Protein AF-A0A0N5BYB4-F1 (afdb_monomer_lite)

Organism: Strongyloides papillosus (NCBI:txid174720)

Secondary structure (DSSP, 8-state):
--------SS--HHHHHHHHHHHHHHHHHHHHHHHHHH------EEEEESBS-TT-SSGGG-BBPPHHHHIIIIIHHHHTT-SEEEEE---TTHHHHHHHHHHHIIIIIHHHHHHHHHHHHHHTS---------------------------HHHHHTT--HHHHHHHHTSTTB-TTHHHHHHHHHTPPP-HHHHHHHHHHHHHHTT-----------------------

Structure (mmCIF, N/CA/C/O backbone):
data_AF-A0A0N5BYB4-F1
#
_entry.id   AF-A0A0N5BYB4-F1
#
loop_
_atom_site.group_PDB
_atom_site.id
_atom_site.type_symbol
_atom_site.label_atom_id
_atom_site.label_alt_id
_atom_site.label_comp_id
_atom_site.label_asym_id
_atom_site.label_entity_id
_atom_site.label_seq_id
_atom_site.pdbx_PDB_ins_code
_atom_site.Cartn_x
_atom_site.Cartn_y
_atom_site.Cartn_z
_atom_site.occupancy
_atom_site.B_iso_or_equiv
_atom_site.auth_seq_id
_atom_site.auth_comp_id
_atom_site.auth_asym_id
_atom_site.auth_atom_id
_atom_site.pdbx_PDB_model_num
ATOM 1 N N . MET A 1 1 ? -17.638 4.528 9.664 1.00 94.50 1 MET A N 1
ATOM 2 C CA . MET A 1 1 ? -16.976 5.528 8.808 1.00 94.50 1 MET A CA 1
ATOM 3 C C . MET A 1 1 ? -16.051 4.792 7.870 1.00 94.50 1 MET A C 1
ATOM 5 O O . MET A 1 1 ? -15.503 3.774 8.277 1.00 94.50 1 MET A O 1
ATOM 9 N N . TYR A 1 2 ? -15.915 5.298 6.647 1.00 96.94 2 TYR A N 1
ATOM 10 C CA . TYR A 1 2 ? -15.221 4.616 5.558 1.00 96.94 2 TYR A CA 1
ATOM 11 C C . TYR A 1 2 ? -14.158 5.521 4.914 1.00 96.94 2 TYR A C 1
ATOM 13 O O . TYR A 1 2 ? -14.346 5.961 3.781 1.00 96.94 2 TYR A O 1
ATOM 21 N N . PRO A 1 3 ? -13.093 5.910 5.641 1.00 98.06 3 PRO A N 1
ATOM 22 C CA . PRO A 1 3 ? -12.057 6.775 5.079 1.00 98.06 3 PRO A CA 1
ATOM 23 C C . PRO A 1 3 ? -11.225 6.041 4.016 1.00 98.06 3 PRO A C 1
ATOM 25 O O . PRO A 1 3 ? -11.104 4.818 4.059 1.00 98.06 3 PRO A O 1
ATOM 28 N N . ALA A 1 4 ? -10.608 6.799 3.105 1.00 97.31 4 ALA A N 1
ATOM 29 C CA . ALA A 1 4 ? -9.813 6.273 1.992 1.00 97.31 4 ALA A CA 1
ATOM 30 C C . ALA A 1 4 ? -8.457 7.007 1.850 1.00 97.31 4 ALA A C 1
ATOM 32 O O . ALA A 1 4 ? -8.309 7.867 0.978 1.00 97.31 4 ALA A O 1
ATOM 33 N N . PRO A 1 5 ? -7.456 6.716 2.706 1.00 96.88 5 PRO A N 1
ATOM 34 C CA . PRO A 1 5 ? -6.137 7.354 2.677 1.00 96.88 5 PRO A CA 1
ATOM 35 C C . PRO A 1 5 ? -5.230 6.776 1.572 1.00 96.88 5 PRO A C 1
ATOM 37 O O . PRO A 1 5 ? -4.147 6.253 1.829 1.00 96.88 5 PRO A O 1
ATOM 40 N N . TYR A 1 6 ? -5.672 6.842 0.317 1.00 95.56 6 TYR A N 1
ATOM 41 C CA . TYR A 1 6 ? -4.932 6.269 -0.806 1.00 95.56 6 TYR A CA 1
ATOM 42 C C . TYR A 1 6 ? -3.615 7.002 -1.087 1.00 95.56 6 TYR A C 1
ATOM 44 O O . TYR A 1 6 ? -3.584 8.223 -1.225 1.00 95.56 6 TYR A O 1
ATOM 52 N N . ILE A 1 7 ? -2.535 6.239 -1.264 1.00 94.69 7 ILE A N 1
ATOM 53 C CA . ILE A 1 7 ? -1.257 6.770 -1.741 1.00 94.69 7 ILE A CA 1
ATOM 54 C C . ILE A 1 7 ? -1.343 7.071 -3.239 1.00 94.69 7 ILE A C 1
ATOM 56 O O . ILE A 1 7 ? -1.802 6.236 -4.016 1.00 94.69 7 ILE A O 1
ATOM 60 N N . VAL A 1 8 ? -0.851 8.249 -3.629 1.00 88.94 8 VAL A N 1
ATOM 61 C CA . VAL A 1 8 ? -0.783 8.733 -5.019 1.00 88.94 8 VAL A CA 1
ATOM 62 C C . VAL A 1 8 ? 0.666 8.933 -5.483 1.00 88.94 8 VAL A C 1
ATOM 64 O O . VAL A 1 8 ? 1.602 8.952 -4.677 1.00 88.94 8 VAL A O 1
ATOM 67 N N . LYS A 1 9 ? 0.881 9.079 -6.795 1.00 87.50 9 LYS A N 1
ATOM 68 C CA . LYS A 1 9 ? 2.207 9.341 -7.386 1.00 87.50 9 LYS A CA 1
ATOM 69 C C . LYS A 1 9 ? 2.750 10.730 -6.995 1.00 87.50 9 LYS A C 1
ATOM 71 O O . LYS A 1 9 ? 2.005 11.612 -6.582 1.00 87.50 9 LYS A O 1
ATOM 76 N N . GLY A 1 10 ? 4.067 10.916 -7.120 1.00 84.38 10 GLY A N 1
ATOM 77 C CA . GLY A 1 10 ? 4.737 12.228 -7.068 1.00 84.38 10 GLY A CA 1
ATOM 78 C C . GLY A 1 10 ? 5.140 12.760 -5.686 1.00 84.38 10 GLY A C 1
ATOM 79 O O . GLY A 1 10 ? 6.083 13.535 -5.601 1.00 84.38 10 GLY A O 1
ATOM 80 N N . GLN A 1 11 ? 4.488 12.334 -4.601 1.00 89.75 11 GLN A N 1
ATOM 81 C CA . GLN A 1 11 ? 4.854 12.770 -3.244 1.00 89.75 11 GLN A CA 1
ATOM 82 C C . GLN A 1 11 ? 5.951 11.892 -2.625 1.00 89.75 11 GLN A C 1
ATOM 84 O O . GLN A 1 11 ? 5.990 10.677 -2.860 1.00 89.75 11 GLN A O 1
ATOM 89 N N . ASN A 1 12 ? 6.799 12.500 -1.790 1.00 92.38 12 ASN A N 1
ATOM 90 C CA . ASN A 1 12 ? 7.805 11.776 -1.015 1.00 92.38 12 ASN A CA 1
ATOM 91 C C . ASN A 1 12 ? 7.155 10.899 0.076 1.00 92.38 12 ASN A C 1
ATOM 93 O O . ASN A 1 12 ? 5.972 11.030 0.407 1.00 92.38 12 ASN A O 1
ATOM 97 N N . TYR A 1 13 ? 7.939 9.982 0.631 1.00 94.00 13 TYR A N 1
ATOM 98 C CA . TYR A 1 13 ? 7.485 9.010 1.623 1.00 94.00 13 TYR A CA 1
ATOM 99 C C . TYR A 1 13 ? 6.961 9.636 2.918 1.00 94.00 13 TYR A C 1
ATOM 101 O O . TYR A 1 13 ? 5.910 9.224 3.414 1.00 94.00 13 TYR A O 1
ATOM 109 N N . SER A 1 14 ? 7.627 10.670 3.425 1.00 91.25 14 SER A N 1
ATOM 110 C CA . SER A 1 14 ? 7.226 11.350 4.658 1.00 91.25 14 SER A CA 1
ATOM 111 C C . SER A 1 14 ? 5.875 12.056 4.517 1.00 91.25 14 SER A C 1
ATOM 113 O O . SER A 1 14 ? 5.007 11.898 5.374 1.00 91.25 14 SER A O 1
ATOM 115 N N . ILE A 1 15 ? 5.652 12.774 3.411 1.00 93.38 15 ILE A N 1
ATOM 116 C CA . ILE A 1 15 ? 4.386 13.463 3.120 1.00 93.38 15 ILE A CA 1
ATOM 117 C C . ILE A 1 15 ? 3.248 12.453 2.954 1.00 93.38 15 ILE A C 1
ATOM 119 O O . ILE A 1 15 ? 2.159 12.652 3.490 1.00 93.38 15 ILE A O 1
ATOM 123 N N . LYS A 1 16 ? 3.506 11.328 2.279 1.00 94.88 16 LYS A N 1
ATOM 124 C CA . LYS A 1 16 ? 2.545 10.224 2.151 1.00 94.88 16 LYS A CA 1
ATOM 125 C C . LYS A 1 16 ? 2.127 9.660 3.509 1.00 94.88 16 LYS A C 1
ATOM 127 O O . LYS A 1 16 ? 0.938 9.462 3.740 1.00 94.88 16 LYS A O 1
ATOM 132 N N . ASN A 1 17 ? 3.078 9.448 4.419 1.00 94.06 17 ASN A N 1
ATOM 133 C CA . ASN A 1 17 ? 2.768 8.998 5.775 1.00 94.06 17 ASN A CA 1
ATOM 134 C C . ASN A 1 17 ? 1.939 10.036 6.551 1.00 94.06 17 ASN A C 1
ATOM 136 O O . ASN A 1 17 ? 0.936 9.678 7.166 1.00 94.06 17 ASN A O 1
ATOM 140 N N . LEU A 1 18 ? 2.319 11.317 6.488 1.00 93.75 18 LEU A N 1
ATOM 141 C CA . LEU A 1 18 ? 1.572 12.399 7.138 1.00 93.75 18 LEU A CA 1
ATOM 142 C C . LEU A 1 18 ? 0.129 12.476 6.632 1.00 93.75 18 LEU A C 1
ATOM 144 O O . LEU A 1 18 ? -0.789 12.646 7.431 1.00 93.75 18 LEU A O 1
ATOM 148 N N . PHE A 1 19 ? -0.086 12.289 5.329 1.00 96.19 19 PHE A N 1
ATOM 149 C CA . PHE A 1 19 ? -1.424 12.237 4.748 1.00 96.19 19 PHE A CA 1
ATOM 150 C C . PHE A 1 19 ? -2.265 11.092 5.332 1.00 96.19 19 PHE A C 1
ATOM 152 O O . PHE A 1 19 ? -3.390 11.326 5.778 1.00 96.19 19 PHE A O 1
ATOM 159 N N . VAL A 1 20 ? -1.716 9.873 5.400 1.00 96.25 20 VAL A N 1
ATOM 160 C CA . VAL A 1 20 ? -2.416 8.720 5.997 1.00 96.25 20 VAL A CA 1
ATOM 161 C C . VAL A 1 20 ? -2.788 9.005 7.454 1.00 96.25 20 VAL A C 1
ATOM 163 O O . VAL A 1 20 ? -3.937 8.802 7.852 1.00 96.25 20 VAL A O 1
ATOM 166 N N . GLN A 1 21 ? -1.845 9.523 8.243 1.00 95.12 21 GLN A N 1
ATOM 167 C CA . GLN A 1 21 ? -2.077 9.864 9.648 1.00 95.12 21 GLN A CA 1
ATOM 168 C C . GLN A 1 21 ? -3.134 10.958 9.811 1.00 95.12 21 GLN A C 1
ATOM 170 O O . GLN A 1 21 ? -4.003 10.834 10.670 1.00 95.12 21 GLN A O 1
ATOM 175 N N . ALA A 1 22 ? -3.112 12.000 8.978 1.00 96.62 22 ALA A N 1
ATOM 176 C CA . ALA A 1 22 ? -4.093 13.080 9.025 1.00 96.62 22 ALA A CA 1
ATOM 177 C C . ALA A 1 22 ? -5.522 12.562 8.796 1.00 96.62 22 ALA A C 1
ATOM 179 O O . ALA A 1 22 ? -6.423 12.876 9.576 1.00 96.62 22 ALA A O 1
ATOM 180 N N . VAL A 1 23 ? -5.722 11.703 7.790 1.00 98.06 23 VAL A N 1
ATOM 181 C CA . VAL A 1 23 ? -7.030 11.094 7.497 1.00 98.06 23 VAL A CA 1
ATOM 182 C C . VAL A 1 23 ? -7.514 10.209 8.654 1.00 98.06 23 VAL A C 1
ATOM 184 O O . VAL A 1 23 ? -8.685 10.277 9.042 1.00 98.06 23 VAL A O 1
ATOM 187 N N . LEU A 1 24 ? -6.632 9.386 9.233 1.00 96.75 24 LEU A N 1
ATOM 188 C CA . LEU A 1 24 ? -6.985 8.495 10.345 1.00 96.75 24 LEU A CA 1
ATOM 189 C C . LEU A 1 24 ? -7.262 9.271 11.643 1.00 96.75 24 LEU A C 1
ATOM 191 O O . LEU A 1 24 ? -8.269 9.007 12.305 1.00 96.75 24 LEU A O 1
ATOM 195 N N . ASN A 1 25 ? -6.439 10.273 11.964 1.00 96.81 25 ASN A N 1
ATOM 196 C CA . ASN A 1 25 ? -6.643 11.182 13.096 1.00 96.81 25 ASN A CA 1
ATOM 197 C C . ASN A 1 25 ? -8.010 11.866 13.015 1.00 96.81 25 ASN A C 1
ATOM 199 O O . ASN A 1 25 ? -8.769 11.855 13.988 1.00 96.81 25 ASN A O 1
ATOM 203 N N . GLU A 1 26 ? -8.343 12.420 11.850 1.00 98.06 26 GLU A N 1
ATOM 204 C CA . GLU A 1 26 ? -9.604 13.128 11.656 1.00 98.06 26 GLU A CA 1
ATOM 205 C C . GLU A 1 26 ? -10.806 12.182 11.738 1.00 98.06 26 GLU A C 1
ATOM 207 O O . GLU A 1 26 ? -11.799 12.479 12.407 1.00 98.06 26 GLU A O 1
ATOM 212 N N . THR A 1 27 ? -10.690 10.985 11.158 1.00 97.88 27 THR A N 1
ATOM 213 C CA . THR A 1 27 ? -11.732 9.954 11.266 1.00 97.88 27 THR A CA 1
ATOM 214 C C . THR A 1 27 ? -12.005 9.596 12.727 1.00 97.88 27 THR A C 1
ATOM 216 O O . THR A 1 27 ? -13.161 9.547 13.155 1.00 97.88 27 THR A O 1
ATOM 219 N N . ILE A 1 28 ? -10.955 9.388 13.524 1.00 95.56 28 ILE A N 1
ATOM 220 C CA . ILE A 1 28 ? -11.085 9.071 14.950 1.00 95.56 28 ILE A CA 1
ATOM 221 C C . ILE A 1 28 ? -11.672 10.245 15.728 1.00 95.56 28 ILE A C 1
ATOM 223 O O . ILE A 1 28 ? -12.519 10.025 16.596 1.00 95.56 28 ILE A O 1
ATOM 227 N N . ARG A 1 29 ? -11.269 11.485 15.427 1.00 96.31 29 ARG A N 1
ATOM 228 C CA . ARG A 1 29 ? -11.843 12.686 16.049 1.00 96.31 29 ARG A CA 1
ATOM 229 C C . ARG A 1 29 ? -13.356 12.737 15.829 1.00 96.31 29 ARG A C 1
ATOM 231 O O . ARG A 1 29 ? -14.107 12.911 16.790 1.00 96.31 29 ARG A O 1
ATOM 238 N N . ILE A 1 30 ? -13.811 12.508 14.595 1.00 96.06 30 ILE A N 1
ATOM 239 C CA . ILE A 1 30 ? -15.240 12.497 14.260 1.00 96.06 30 ILE A CA 1
ATOM 240 C C . ILE A 1 30 ? -15.966 11.341 14.963 1.00 96.06 30 ILE A C 1
ATOM 242 O O . ILE A 1 30 ? -17.006 11.565 15.583 1.00 96.06 30 ILE A O 1
ATOM 246 N N . VAL A 1 31 ? -15.422 10.118 14.938 1.00 95.00 31 VAL A N 1
ATOM 247 C CA . VAL A 1 31 ? -16.024 8.959 15.626 1.00 95.00 31 VAL A CA 1
ATOM 248 C C . VAL A 1 31 ? -16.136 9.184 17.132 1.00 95.00 31 VAL A C 1
ATOM 250 O O . VAL A 1 31 ? -17.180 8.877 17.714 1.00 95.00 31 VAL A O 1
ATOM 253 N N . LYS A 1 32 ? -15.108 9.761 17.766 1.00 93.50 32 LYS A N 1
ATOM 254 C CA . LYS A 1 32 ? -15.133 10.118 19.192 1.00 93.50 32 LYS A CA 1
ATOM 255 C C . LYS A 1 32 ? -16.231 11.137 19.487 1.00 93.50 32 LYS A C 1
ATOM 257 O O . LYS A 1 32 ? -16.972 10.953 20.449 1.00 93.50 32 LYS A O 1
ATOM 262 N N . ASN A 1 33 ? -16.384 12.163 18.650 1.00 93.56 33 ASN A N 1
ATOM 263 C CA . ASN A 1 33 ? -17.438 13.166 18.814 1.00 93.56 33 ASN A CA 1
ATOM 264 C C . ASN A 1 33 ? -18.841 12.564 18.654 1.00 93.56 33 ASN A C 1
ATOM 266 O O . ASN A 1 33 ? -19.719 12.829 19.471 1.00 93.56 33 ASN A O 1
ATOM 270 N N . ILE A 1 34 ? -19.052 11.702 17.654 1.00 93.00 34 ILE A N 1
ATOM 271 C CA . ILE A 1 34 ? -20.335 11.005 17.468 1.00 93.00 34 ILE A CA 1
ATOM 272 C C . ILE A 1 34 ? -20.642 10.104 18.667 1.00 93.00 34 ILE A C 1
ATOM 274 O O . ILE A 1 34 ? -21.766 10.122 19.167 1.00 93.00 34 ILE A O 1
ATOM 278 N N . SER A 1 35 ? -19.651 9.341 19.136 1.00 91.31 35 SER A N 1
ATOM 279 C CA . SER A 1 35 ? -19.823 8.412 20.258 1.00 91.31 35 SER A CA 1
ATOM 280 C C . SER A 1 35 ? -20.177 9.148 21.551 1.00 91.31 35 SER A C 1
ATOM 282 O O . SER A 1 35 ? -21.047 8.688 22.280 1.00 91.31 35 SER A O 1
ATOM 284 N N . LYS A 1 36 ? -19.567 10.316 21.801 1.00 91.38 36 LYS A N 1
ATOM 285 C CA . LYS A 1 36 ? -19.894 11.176 22.951 1.00 91.38 36 LYS A CA 1
ATOM 286 C C . LYS A 1 36 ? -21.301 11.772 22.859 1.00 91.38 36 LYS A C 1
ATOM 288 O O . LYS A 1 36 ? -22.016 11.777 23.849 1.00 91.38 36 LYS A O 1
ATOM 293 N N . ASN A 1 37 ? -21.700 12.255 21.681 1.00 89.94 37 ASN A N 1
ATOM 294 C CA . ASN A 1 37 ? -22.957 12.997 21.528 1.00 89.94 37 ASN A CA 1
ATOM 295 C C . ASN A 1 37 ? -24.190 12.100 21.374 1.00 89.94 37 ASN A C 1
ATO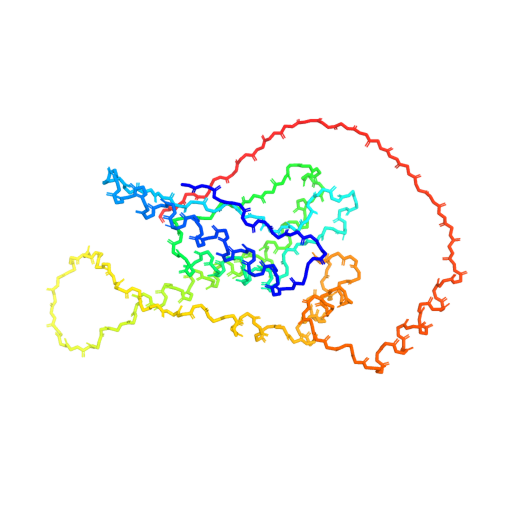M 297 O O . ASN A 1 37 ? -25.299 12.539 21.658 1.00 89.94 37 ASN A O 1
ATOM 301 N N . ARG A 1 38 ? -24.026 10.882 20.847 1.00 87.38 38 ARG A N 1
ATOM 302 C CA . ARG A 1 38 ? -25.148 9.989 20.509 1.00 87.38 38 ARG A CA 1
ATOM 303 C C . ARG A 1 38 ? -25.141 8.672 21.280 1.00 87.38 38 ARG A C 1
ATOM 305 O O . ARG A 1 38 ? -26.030 7.867 21.048 1.00 87.38 38 ARG A O 1
ATOM 312 N N . SER A 1 39 ? -24.137 8.415 22.124 1.00 82.12 39 SER A N 1
ATOM 313 C CA . SER A 1 39 ? -23.952 7.139 22.842 1.00 82.12 39 SER A CA 1
ATOM 314 C C . SER A 1 39 ? -23.967 5.897 21.935 1.00 82.12 39 SER A C 1
ATOM 316 O O . SER A 1 39 ? -24.272 4.793 22.375 1.00 82.12 39 SER A O 1
ATOM 318 N N . VAL A 1 40 ? -23.626 6.060 20.650 1.00 88.69 40 VAL A N 1
ATOM 319 C CA . VAL A 1 40 ? -23.592 4.981 19.653 1.00 88.69 40 VAL A CA 1
ATOM 320 C C . VAL A 1 40 ? -22.155 4.748 19.214 1.00 88.69 40 VAL A C 1
ATOM 322 O O . VAL A 1 40 ? -21.499 5.662 18.709 1.00 88.69 40 VAL A O 1
ATOM 325 N N . LYS A 1 41 ? -21.688 3.499 19.328 1.00 87.69 41 LYS A N 1
ATOM 326 C CA . LYS A 1 41 ? -20.399 3.077 18.770 1.00 87.69 41 LYS A CA 1
ATOM 327 C C . LYS A 1 41 ? -20.439 3.171 17.243 1.00 87.69 41 LYS A C 1
ATOM 329 O O . LYS A 1 41 ? -21.346 2.644 16.598 1.00 87.69 41 LYS A O 1
ATOM 334 N N . LYS A 1 42 ? -19.439 3.821 16.646 1.00 92.81 42 LYS A N 1
ATOM 335 C CA . LYS A 1 42 ? -19.234 3.832 15.192 1.00 92.81 42 LYS A CA 1
ATOM 336 C C . LYS A 1 42 ? -17.958 3.088 14.837 1.00 92.81 42 LYS A C 1
ATOM 338 O O . LYS A 1 42 ? -16.889 3.447 15.313 1.00 92.81 42 LYS A O 1
ATOM 343 N N . TYR A 1 43 ? -18.101 2.095 13.967 1.00 94.62 43 TYR A N 1
ATOM 344 C CA . TYR A 1 43 ? -16.987 1.323 13.431 1.00 94.62 43 TYR A CA 1
ATOM 345 C C . TYR A 1 43 ? -16.255 2.094 12.326 1.00 94.62 43 TYR A C 1
ATOM 347 O O . TYR A 1 43 ? -16.876 2.880 11.600 1.00 94.62 43 TYR A O 1
ATOM 355 N N . ILE A 1 44 ? -14.955 1.866 12.183 1.00 96.81 44 ILE A N 1
ATOM 356 C CA . ILE A 1 44 ? -14.075 2.436 11.163 1.00 96.81 44 ILE A CA 1
ATOM 357 C C . ILE A 1 44 ? -13.580 1.304 10.260 1.00 96.81 44 ILE A C 1
ATOM 359 O O . ILE A 1 44 ? -12.807 0.458 10.697 1.00 96.81 44 ILE A O 1
ATOM 363 N N . TYR A 1 45 ? -13.992 1.325 8.992 1.00 97.00 45 TYR A N 1
ATOM 364 C CA . TYR A 1 45 ? -13.514 0.401 7.963 1.00 97.00 45 TYR A CA 1
ATOM 365 C C . TYR A 1 45 ? -12.762 1.193 6.900 1.00 97.00 45 TYR A C 1
ATOM 367 O O . TYR A 1 45 ? -13.366 1.956 6.151 1.00 97.00 45 TYR A O 1
ATOM 375 N N . VAL A 1 46 ? -11.441 1.070 6.865 1.00 97.56 46 VAL A N 1
ATOM 376 C CA . VAL A 1 46 ? -10.598 1.898 5.996 1.00 97.56 46 VAL A CA 1
ATOM 377 C C . VAL A 1 46 ? -10.513 1.272 4.613 1.00 97.56 46 VAL A C 1
ATOM 379 O O . VAL A 1 46 ? -10.086 0.130 4.488 1.00 97.56 46 VAL A O 1
ATOM 382 N N . TYR A 1 47 ? -10.871 2.018 3.574 1.00 97.38 47 TYR A N 1
ATOM 383 C CA . TYR A 1 47 ? -10.601 1.606 2.203 1.00 97.38 47 TYR A CA 1
ATOM 384 C C . TYR A 1 47 ? -9.127 1.820 1.880 1.00 97.38 47 TYR A C 1
ATOM 386 O O . TYR A 1 47 ? -8.596 2.915 2.068 1.00 97.38 47 TYR A O 1
ATOM 394 N N . GLN A 1 48 ? -8.470 0.793 1.348 1.00 95.94 48 GLN A N 1
ATOM 395 C CA . GLN A 1 48 ? -7.056 0.852 1.012 1.00 95.94 48 GLN A CA 1
ATOM 396 C C . GLN A 1 48 ? -6.757 0.168 -0.320 1.00 95.94 48 GLN A C 1
ATOM 398 O O . GLN A 1 48 ? -7.174 -0.956 -0.577 1.00 95.94 48 GLN A O 1
ATOM 403 N N . LYS A 1 49 ? -5.985 0.851 -1.165 1.00 95.31 49 LYS A N 1
ATOM 404 C CA . LYS A 1 49 ? -5.382 0.273 -2.369 1.00 95.31 49 LYS A CA 1
ATOM 405 C C . LYS A 1 49 ? -4.134 -0.534 -2.025 1.00 95.31 49 LYS A C 1
ATOM 407 O O . LYS A 1 49 ? -3.504 -0.296 -0.996 1.00 95.31 49 LYS A O 1
ATOM 412 N N . PHE A 1 50 ? -3.741 -1.414 -2.934 1.00 95.50 50 PHE A N 1
ATOM 413 C CA . PHE A 1 50 ? -2.419 -2.054 -2.971 1.00 95.50 50 PHE A CA 1
ATOM 414 C C . PHE A 1 50 ? -1.642 -1.693 -4.253 1.00 95.50 50 PHE A C 1
ATOM 416 O O . PHE A 1 50 ? -0.566 -2.222 -4.513 1.00 95.50 50 PHE A O 1
ATOM 423 N N . GLU A 1 51 ? -2.185 -0.759 -5.034 1.00 95.25 51 GLU A N 1
ATOM 424 C CA . GLU A 1 51 ? -1.623 -0.193 -6.259 1.00 95.25 51 GLU A CA 1
ATOM 425 C C . GLU A 1 51 ? -1.654 1.330 -6.150 1.00 95.25 51 GLU A C 1
ATOM 427 O O . GLU A 1 51 ? -2.645 1.909 -5.691 1.00 95.25 51 GLU A O 1
ATOM 432 N N . VAL A 1 52 ? -0.578 1.995 -6.563 1.00 93.81 52 VAL A N 1
ATOM 433 C CA . VAL A 1 52 ? -0.499 3.463 -6.561 1.00 93.81 52 VAL A CA 1
ATOM 434 C C . VAL A 1 52 ? -1.429 4.037 -7.625 1.00 93.81 52 VAL A C 1
ATOM 436 O O . VAL A 1 52 ? -2.167 4.989 -7.373 1.00 93.81 52 VAL A O 1
ATOM 439 N N . ASP A 1 53 ? -1.421 3.429 -8.808 1.00 90.62 53 ASP A N 1
ATOM 440 C CA . ASP A 1 53 ? -2.251 3.832 -9.934 1.00 90.62 53 ASP A CA 1
ATOM 441 C C . ASP A 1 53 ? -2.604 2.614 -10.798 1.00 90.62 53 ASP A C 1
ATOM 443 O O . ASP A 1 53 ? -1.797 2.191 -11.629 1.00 90.62 53 ASP A O 1
ATOM 447 N N . PRO A 1 54 ? -3.799 2.034 -10.610 1.00 87.94 54 PRO A N 1
ATOM 448 C CA . PRO A 1 54 ? -4.225 0.866 -11.367 1.00 87.94 54 PRO A CA 1
ATOM 449 C C . PRO A 1 54 ? -4.818 1.225 -12.742 1.00 87.94 54 PRO A C 1
ATOM 451 O O . PRO A 1 54 ? -5.347 0.352 -13.427 1.00 87.94 54 PRO A O 1
ATOM 454 N N . PHE A 1 55 ? -4.788 2.504 -13.144 1.00 89.19 55 PHE A N 1
ATOM 455 C CA . PHE A 1 55 ? -5.374 2.971 -14.403 1.00 89.19 55 PHE A CA 1
ATOM 456 C C . PHE A 1 55 ? -4.365 3.103 -15.546 1.00 89.19 55 PHE A C 1
ATOM 458 O O . PHE A 1 55 ? -4.785 3.466 -16.651 1.00 89.19 55 PHE A O 1
ATOM 465 N N . VAL A 1 56 ? -3.086 2.790 -15.298 1.00 88.06 56 VAL A N 1
ATOM 466 C CA . VAL A 1 56 ? -2.023 2.809 -16.312 1.00 88.06 56 VAL A CA 1
ATOM 467 C C . VAL A 1 56 ? -2.370 1.902 -17.496 1.00 88.06 56 VAL A C 1
ATOM 469 O O . VAL A 1 56 ? -2.885 0.798 -17.325 1.00 88.06 56 VAL A O 1
ATOM 472 N N . GLU A 1 57 ? -2.107 2.389 -18.708 1.00 87.06 57 GLU A N 1
ATOM 473 C CA . GLU A 1 57 ? -2.402 1.647 -19.940 1.00 87.06 57 GLU A CA 1
ATOM 474 C C . GLU A 1 57 ? -1.465 0.452 -20.108 1.00 87.06 57 GLU A C 1
ATOM 476 O O . GLU A 1 57 ? -1.916 -0.662 -20.370 1.00 87.06 57 GLU A O 1
ATOM 481 N N . ASN A 1 58 ? -0.165 0.670 -19.890 1.00 90.06 58 ASN A N 1
ATOM 482 C CA . ASN A 1 58 ? 0.805 -0.410 -19.888 1.00 90.06 58 ASN A CA 1
ATOM 483 C C . ASN A 1 58 ? 0.794 -1.133 -18.533 1.00 90.06 58 ASN A C 1
ATOM 485 O O . ASN A 1 58 ? 1.260 -0.605 -17.523 1.00 90.06 58 ASN A O 1
ATOM 489 N N . ILE A 1 59 ? 0.289 -2.365 -18.537 1.00 88.06 59 ILE A N 1
ATOM 490 C CA . ILE A 1 59 ? 0.125 -3.208 -17.347 1.00 88.06 59 ILE A CA 1
ATOM 491 C C . ILE A 1 59 ? 1.468 -3.537 -16.688 1.00 88.06 59 ILE A C 1
ATOM 493 O O . ILE A 1 59 ? 1.535 -3.618 -15.463 1.00 88.06 59 ILE A O 1
ATOM 497 N N . THR A 1 60 ? 2.555 -3.645 -17.458 1.00 86.56 60 THR A N 1
ATOM 498 C CA . THR A 1 60 ? 3.894 -3.881 -16.890 1.00 86.56 60 THR A CA 1
ATOM 499 C C . THR A 1 60 ? 4.417 -2.681 -16.104 1.00 86.56 60 THR A C 1
ATOM 501 O O . THR A 1 60 ? 5.374 -2.813 -15.350 1.00 86.56 60 THR A O 1
ATOM 504 N N . ASN A 1 61 ? 3.794 -1.509 -16.263 1.00 90.25 61 ASN A N 1
ATOM 505 C CA . ASN A 1 61 ? 4.166 -0.279 -15.571 1.00 90.25 61 ASN A CA 1
ATOM 506 C C . ASN A 1 61 ? 3.302 -0.015 -14.329 1.00 90.25 61 ASN A C 1
ATOM 508 O O . ASN A 1 61 ? 3.417 1.060 -13.732 1.00 90.25 61 ASN A O 1
ATOM 512 N N . ILE A 1 62 ? 2.425 -0.951 -13.942 1.00 89.25 62 ILE A N 1
ATOM 513 C CA . ILE A 1 62 ? 1.664 -0.839 -12.695 1.00 89.25 62 ILE A CA 1
ATOM 514 C C . ILE A 1 62 ? 2.645 -0.790 -11.533 1.00 89.25 62 ILE A C 1
ATOM 516 O O . ILE A 1 62 ? 3.510 -1.646 -11.376 1.00 89.25 62 ILE A O 1
ATOM 520 N N . GLU A 1 63 ? 2.484 0.235 -10.706 1.00 93.81 63 GLU A N 1
ATOM 521 C CA . GLU A 1 63 ? 3.219 0.365 -9.462 1.00 93.81 63 GLU A CA 1
ATOM 522 C C . GLU A 1 63 ? 2.349 -0.176 -8.330 1.00 93.81 63 GLU A C 1
ATOM 524 O O . GLU A 1 63 ? 1.395 0.476 -7.888 1.00 93.81 63 GLU A O 1
ATOM 529 N N . PHE A 1 64 ? 2.682 -1.375 -7.864 1.00 95.88 64 PHE A N 1
ATOM 530 C CA . PHE A 1 64 ? 2.143 -1.921 -6.629 1.00 95.88 64 PHE A CA 1
ATOM 531 C C . PHE A 1 64 ? 2.740 -1.206 -5.414 1.00 95.88 64 PHE A C 1
ATOM 533 O O . PHE A 1 64 ? 3.739 -0.486 -5.502 1.00 95.88 64 PHE A O 1
ATOM 540 N N . TYR A 1 65 ? 2.114 -1.381 -4.254 1.00 96.81 65 TYR A N 1
ATOM 541 C CA . TYR A 1 65 ? 2.636 -0.817 -3.021 1.00 96.81 65 TYR A CA 1
ATOM 542 C C . TYR A 1 65 ? 3.966 -1.474 -2.656 1.00 96.81 65 TYR A C 1
ATOM 544 O O . TYR A 1 65 ? 4.039 -2.681 -2.437 1.00 96.81 65 TYR A O 1
ATOM 552 N N . ASP A 1 66 ? 5.026 -0.678 -2.577 1.00 95.81 66 ASP A N 1
ATOM 553 C CA . ASP A 1 66 ? 6.303 -1.164 -2.067 1.00 95.81 66 ASP A CA 1
ATOM 554 C C . ASP A 1 66 ? 6.218 -1.459 -0.554 1.00 95.81 66 ASP A C 1
ATOM 556 O O . ASP A 1 66 ? 5.255 -1.053 0.116 1.00 95.81 66 ASP A O 1
ATOM 560 N N . PRO A 1 67 ? 7.208 -2.162 0.022 1.00 95.31 67 PRO A N 1
ATOM 561 C CA . PR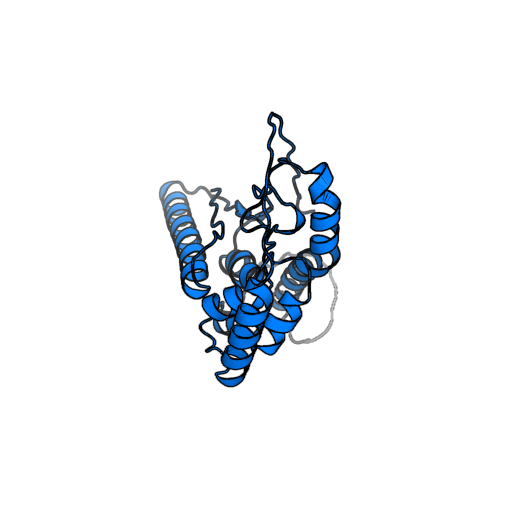O A 1 67 ? 7.194 -2.496 1.443 1.00 95.31 67 PRO A CA 1
ATOM 562 C C . PRO A 1 67 ? 7.079 -1.279 2.371 1.00 95.31 67 PRO A C 1
ATOM 564 O O . PRO A 1 67 ? 6.492 -1.391 3.452 1.00 95.31 67 PRO A O 1
ATOM 567 N N . TYR A 1 68 ? 7.573 -0.106 1.960 1.00 95.38 68 TYR A N 1
ATOM 568 C CA . TYR A 1 68 ? 7.397 1.122 2.726 1.00 95.38 68 TYR A CA 1
ATOM 569 C C . TYR A 1 68 ? 5.956 1.625 2.667 1.00 95.38 68 TYR A C 1
ATOM 571 O O . TYR A 1 68 ? 5.385 1.906 3.720 1.00 95.38 68 TYR A O 1
ATOM 579 N N . TYR A 1 69 ? 5.329 1.668 1.486 1.00 96.62 69 TYR A N 1
ATOM 580 C CA . TYR A 1 69 ? 3.905 1.992 1.342 1.00 96.62 69 TYR A CA 1
ATOM 581 C C . TYR A 1 69 ? 3.025 1.062 2.165 1.00 96.62 69 TYR A C 1
ATOM 583 O O . TYR A 1 69 ? 2.130 1.546 2.860 1.00 96.62 69 TYR A O 1
ATOM 591 N N . LEU A 1 70 ? 3.300 -0.244 2.157 1.00 95.88 70 LEU A N 1
ATOM 592 C CA . LEU A 1 70 ? 2.594 -1.197 3.012 1.00 95.88 70 LEU A CA 1
ATOM 593 C C . LEU A 1 70 ? 2.761 -0.845 4.497 1.00 95.88 70 LEU A C 1
ATOM 595 O O . LEU A 1 70 ? 1.767 -0.790 5.222 1.00 95.88 70 LEU A O 1
ATOM 599 N N . CYS A 1 71 ? 3.980 -0.505 4.931 1.00 94.75 71 CYS A N 1
ATOM 600 C CA . CYS A 1 71 ? 4.258 -0.053 6.295 1.00 94.75 71 CYS A CA 1
ATOM 601 C C . CYS A 1 71 ? 3.456 1.197 6.675 1.00 94.75 71 CYS A C 1
ATOM 603 O O . CYS A 1 71 ? 2.698 1.176 7.642 1.00 94.75 71 CYS A O 1
ATOM 605 N N . ILE A 1 72 ? 3.544 2.274 5.897 1.00 94.81 72 ILE A N 1
ATOM 606 C CA . ILE A 1 72 ? 2.886 3.538 6.251 1.00 94.81 72 ILE A CA 1
ATOM 607 C C . ILE A 1 72 ? 1.369 3.526 6.041 1.00 94.81 72 ILE A C 1
ATOM 609 O O . ILE A 1 72 ? 0.698 4.454 6.475 1.00 94.81 72 ILE A O 1
ATOM 613 N N . THR A 1 73 ? 0.795 2.505 5.410 1.00 95.19 73 THR A N 1
ATOM 614 C CA . THR A 1 73 ? -0.663 2.386 5.263 1.00 95.19 73 THR A CA 1
ATOM 615 C C . THR A 1 73 ? -1.225 1.369 6.248 1.00 95.19 73 THR A C 1
ATOM 617 O O . THR A 1 73 ? -1.866 1.744 7.229 1.00 95.19 73 THR A O 1
ATOM 620 N N . TYR A 1 74 ? -0.929 0.087 6.062 1.00 94.00 74 TYR A N 1
ATOM 621 C CA . TYR A 1 74 ? -1.537 -1.001 6.827 1.00 94.00 74 TYR A CA 1
ATOM 622 C C . TYR A 1 74 ? -1.069 -1.045 8.289 1.00 94.00 74 TYR A C 1
ATOM 624 O O . TYR A 1 74 ? -1.889 -1.271 9.184 1.00 94.00 74 TYR A O 1
ATOM 632 N N . LYS A 1 75 ? 0.215 -0.772 8.579 1.00 91.19 75 LYS A N 1
ATOM 633 C CA . LYS A 1 75 ? 0.687 -0.714 9.976 1.00 91.19 75 LYS A CA 1
ATOM 634 C C . LYS A 1 75 ? 0.108 0.501 10.712 1.00 91.19 75 LYS A C 1
ATOM 636 O O . LYS A 1 75 ? -0.278 0.350 11.869 1.00 91.19 75 LYS A O 1
ATOM 641 N N . ASN A 1 76 ? -0.054 1.650 10.041 1.00 91.12 76 ASN A N 1
ATOM 642 C CA . ASN A 1 76 ? -0.793 2.794 10.598 1.00 91.12 76 ASN A CA 1
ATOM 643 C C . ASN A 1 76 ? -2.247 2.404 10.913 1.00 91.12 76 ASN A C 1
ATOM 645 O O . ASN A 1 76 ? -2.694 2.599 12.036 1.00 91.12 76 ASN A O 1
ATOM 649 N N . MET A 1 77 ? -2.984 1.790 9.983 1.00 92.25 77 MET A N 1
ATOM 650 C CA . MET A 1 77 ? -4.374 1.362 10.234 1.00 92.25 77 MET A CA 1
ATOM 651 C C . MET A 1 77 ? -4.492 0.452 11.457 1.00 92.25 77 MET A C 1
ATOM 653 O O . MET A 1 77 ? -5.406 0.606 12.268 1.00 92.25 77 MET A O 1
ATOM 657 N N . ARG A 1 78 ? -3.534 -0.465 11.624 1.00 87.69 78 ARG A N 1
ATOM 658 C CA . ARG A 1 78 ? -3.485 -1.332 12.797 1.00 87.69 78 ARG A CA 1
ATOM 659 C C . ARG A 1 78 ? -3.179 -0.557 14.080 1.00 87.69 78 ARG A C 1
ATOM 661 O O . ARG A 1 78 ? -3.843 -0.799 15.082 1.00 87.69 78 ARG A O 1
ATOM 668 N N . TYR A 1 79 ? -2.234 0.381 14.042 1.00 87.69 79 TYR A N 1
ATOM 669 C CA . TYR A 1 79 ? -1.907 1.261 15.169 1.00 87.69 79 TYR A CA 1
ATOM 670 C C . TYR A 1 79 ? -3.094 2.116 15.618 1.00 87.69 79 TYR A C 1
ATOM 672 O O . TYR A 1 79 ? -3.395 2.207 16.804 1.00 87.69 79 TYR A O 1
ATOM 680 N N . TYR A 1 80 ? -3.826 2.677 14.660 1.00 90.94 80 TYR A N 1
ATOM 681 C CA . TYR A 1 80 ? -5.042 3.447 14.900 1.00 90.94 80 TYR A CA 1
ATOM 682 C C . TYR A 1 80 ? -6.241 2.592 15.347 1.00 90.94 80 TYR A C 1
ATOM 684 O O . TYR A 1 80 ? -7.319 3.135 15.586 1.00 90.94 80 TYR A O 1
ATOM 692 N N . ASN A 1 81 ? -6.051 1.273 15.482 1.00 90.19 81 ASN A N 1
ATOM 693 C CA . ASN A 1 81 ? -7.039 0.296 15.930 1.00 90.19 81 ASN A CA 1
ATOM 694 C C . ASN A 1 81 ? -8.379 0.412 15.186 1.00 90.19 81 ASN A C 1
ATOM 696 O O . ASN A 1 81 ? -9.449 0.424 15.796 1.00 90.19 81 ASN A O 1
ATOM 700 N N . VAL A 1 82 ? -8.311 0.530 13.856 1.00 92.88 82 VAL A N 1
ATOM 701 C CA . VAL A 1 82 ? -9.512 0.517 13.013 1.00 92.88 82 VAL A CA 1
ATOM 702 C C . VAL A 1 82 ? -10.164 -0.867 13.044 1.00 92.88 82 VAL A C 1
ATOM 704 O O . VAL A 1 82 ? -9.493 -1.883 13.239 1.00 92.88 82 VAL A O 1
ATOM 707 N N . ASP A 1 83 ? -11.480 -0.918 12.853 1.00 94.44 83 ASP A N 1
ATOM 708 C CA . ASP A 1 83 ? -12.258 -2.151 12.995 1.00 94.44 83 ASP A CA 1
ATOM 709 C C . ASP A 1 83 ? -12.069 -3.109 11.811 1.00 94.44 83 ASP A C 1
ATOM 711 O O . ASP A 1 83 ? -12.173 -4.326 11.979 1.00 94.44 83 ASP A O 1
ATOM 715 N N . GLY A 1 84 ? -11.728 -2.577 10.634 1.00 91.69 84 GLY A N 1
ATOM 716 C CA . GLY A 1 84 ? -11.357 -3.374 9.471 1.00 91.69 84 GLY A CA 1
ATOM 717 C C . GLY A 1 84 ? -10.694 -2.567 8.358 1.00 91.69 84 GLY A C 1
ATOM 718 O O . GLY A 1 84 ? -10.689 -1.334 8.363 1.00 91.69 84 GLY A O 1
ATOM 719 N N . ILE A 1 85 ? -10.125 -3.289 7.394 1.00 95.19 85 ILE A N 1
ATOM 720 C CA . ILE A 1 85 ? -9.497 -2.729 6.196 1.00 95.19 85 ILE A CA 1
ATOM 721 C C . ILE A 1 85 ? -10.168 -3.376 4.986 1.00 95.19 85 ILE A C 1
ATOM 723 O O . ILE A 1 85 ? -10.225 -4.599 4.891 1.00 95.19 85 ILE A O 1
ATOM 727 N N . ILE A 1 86 ? -10.676 -2.551 4.077 1.00 95.19 86 ILE A N 1
ATOM 728 C CA . ILE A 1 86 ? -11.289 -2.966 2.820 1.00 95.19 86 ILE A CA 1
ATOM 729 C C . ILE A 1 86 ? -10.245 -2.765 1.727 1.00 95.19 86 ILE A C 1
ATOM 731 O O . ILE A 1 86 ? -9.916 -1.632 1.371 1.00 95.19 86 ILE A O 1
ATOM 735 N N . VAL A 1 87 ? -9.704 -3.866 1.210 1.00 95.19 87 VAL A N 1
ATOM 736 C CA . VAL A 1 87 ? -8.735 -3.824 0.113 1.00 95.19 87 VAL A CA 1
ATOM 737 C C . VAL A 1 87 ? -9.485 -3.574 -1.193 1.00 95.19 87 VAL A C 1
ATOM 739 O O . VAL A 1 87 ? -10.378 -4.333 -1.557 1.00 95.19 87 VAL A O 1
ATOM 742 N N . TRP A 1 88 ? -9.134 -2.500 -1.894 1.00 92.81 88 TRP A N 1
ATOM 743 C CA . TRP A 1 88 ? -9.820 -2.053 -3.103 1.00 92.81 88 TRP A CA 1
ATOM 744 C C . TRP A 1 88 ? -8.873 -2.002 -4.302 1.00 92.81 88 TRP A C 1
ATOM 746 O O . TRP A 1 88 ? -7.740 -1.524 -4.205 1.00 92.81 88 TRP A O 1
ATOM 756 N N . SER A 1 89 ? -9.376 -2.431 -5.457 1.00 92.62 89 SER A N 1
ATOM 757 C CA . SER A 1 89 ? -8.782 -2.182 -6.770 1.00 92.62 89 SER A CA 1
ATOM 758 C C . SER A 1 89 ? -9.890 -1.957 -7.803 1.00 92.62 89 SER A C 1
ATOM 760 O O . SER A 1 89 ? -11.058 -2.256 -7.561 1.00 92.62 89 SER A O 1
ATOM 762 N N . THR A 1 90 ? -9.527 -1.405 -8.957 1.00 91.44 90 THR A N 1
ATOM 763 C CA . THR A 1 90 ? -10.440 -1.212 -10.092 1.00 91.44 90 THR A CA 1
ATOM 764 C C . THR A 1 90 ? -10.509 -2.468 -10.957 1.00 91.44 90 THR A C 1
ATOM 766 O O . THR A 1 90 ? -9.491 -3.134 -11.154 1.00 91.44 90 THR A O 1
ATOM 769 N N . SER A 1 91 ? -11.679 -2.745 -11.540 1.00 91.31 91 SER A N 1
ATOM 770 C CA . SER A 1 91 ? -11.884 -3.830 -12.509 1.00 91.31 91 SER A CA 1
ATOM 771 C C . SER A 1 91 ? -11.264 -3.555 -13.885 1.00 91.31 91 SER A C 1
ATOM 773 O O . SER A 1 91 ? -11.167 -4.469 -14.705 1.00 91.31 91 SER A O 1
ATOM 775 N N . LYS A 1 92 ? -10.803 -2.322 -14.149 1.00 89.44 92 LYS A N 1
ATOM 776 C CA . LYS A 1 92 ? -10.168 -1.955 -15.424 1.00 89.44 92 LYS A CA 1
ATOM 777 C C . LYS A 1 92 ? -9.003 -2.901 -15.738 1.00 89.44 92 LYS A C 1
ATOM 779 O O . LYS A 1 92 ? -8.058 -3.000 -14.955 1.00 89.44 92 LYS A O 1
ATOM 784 N N . ASN A 1 93 ? -9.068 -3.563 -16.894 1.00 90.50 93 ASN A N 1
ATOM 785 C CA . ASN A 1 93 ? -8.067 -4.516 -17.388 1.00 90.50 93 ASN A CA 1
ATOM 786 C C . ASN A 1 93 ? -7.753 -5.672 -16.415 1.00 90.50 93 ASN A C 1
ATOM 788 O O . ASN A 1 93 ? -6.637 -6.191 -16.425 1.00 90.50 93 ASN A O 1
ATOM 792 N N . MET A 1 94 ? -8.711 -6.087 -15.573 1.00 91.81 94 MET A N 1
ATOM 793 C CA . MET A 1 94 ? -8.467 -7.086 -14.524 1.00 91.81 94 MET A CA 1
ATOM 794 C C . MET A 1 94 ? -7.926 -8.407 -15.078 1.00 91.81 94 MET A C 1
ATOM 796 O O . MET A 1 94 ? -6.926 -8.890 -14.567 1.00 91.81 94 MET A O 1
ATOM 800 N N . THR A 1 95 ? -8.492 -8.945 -16.163 1.00 93.88 95 THR A N 1
ATOM 801 C CA . THR A 1 95 ? -8.022 -10.200 -16.783 1.00 93.88 95 THR A CA 1
ATOM 802 C C . THR A 1 95 ? -6.524 -10.177 -17.085 1.00 93.88 95 THR A C 1
ATOM 804 O O . THR A 1 95 ? -5.811 -11.132 -16.790 1.00 93.88 95 THR A O 1
ATOM 807 N N . ALA A 1 96 ? -6.030 -9.062 -17.623 1.00 92.69 96 ALA A N 1
ATOM 808 C CA . ALA A 1 96 ? -4.624 -8.911 -17.971 1.00 92.69 96 ALA A CA 1
ATOM 809 C C . ALA A 1 96 ? -3.748 -8.540 -16.757 1.00 92.69 96 ALA A C 1
ATOM 811 O O . ALA A 1 96 ? -2.565 -8.865 -16.722 1.00 92.69 96 ALA A O 1
ATOM 812 N N . ARG A 1 97 ? -4.325 -7.914 -15.725 1.00 92.88 97 ARG A N 1
ATOM 813 C CA . ARG A 1 97 ? -3.645 -7.580 -14.462 1.00 92.88 97 ARG A CA 1
ATOM 814 C C . ARG A 1 97 ? -3.579 -8.748 -13.479 1.00 92.88 97 ARG A C 1
ATOM 816 O O . ARG A 1 97 ? -2.669 -8.783 -12.655 1.00 92.88 97 ARG A O 1
ATOM 823 N N . CYS A 1 98 ? -4.498 -9.709 -13.565 1.00 94.12 98 CYS A N 1
ATOM 824 C CA . CYS A 1 98 ? -4.629 -10.837 -12.643 1.00 94.12 98 CYS A CA 1
ATOM 825 C C . CYS A 1 98 ? -3.312 -11.589 -12.394 1.00 94.12 98 CYS A C 1
ATOM 827 O O . CYS A 1 98 ? -3.012 -11.820 -11.224 1.00 94.12 98 CYS A O 1
ATOM 829 N N . PRO A 1 99 ? -2.494 -11.939 -13.409 1.00 93.81 99 PRO A N 1
ATOM 830 C CA . PRO A 1 99 ? -1.221 -12.620 -13.167 1.00 93.81 99 PRO A CA 1
ATOM 831 C C . PRO A 1 99 ? -0.254 -11.790 -12.310 1.00 93.81 99 PRO A C 1
ATOM 833 O O . PRO A 1 99 ? 0.382 -12.325 -11.403 1.00 93.81 99 PRO A O 1
ATOM 836 N N . TYR A 1 100 ? -0.192 -10.476 -12.540 1.00 93.69 100 TYR A N 1
ATOM 837 C CA . TYR A 1 100 ? 0.656 -9.551 -11.785 1.00 93.69 100 TYR A CA 1
ATOM 838 C C . TYR A 1 100 ? 0.144 -9.355 -10.358 1.00 93.69 100 TYR A C 1
ATOM 840 O O . TYR A 1 100 ? 0.925 -9.428 -9.413 1.00 93.69 100 TYR A O 1
ATOM 848 N N . ILE A 1 101 ? -1.173 -9.184 -10.196 1.00 95.19 101 ILE A N 1
ATOM 849 C CA . ILE A 1 101 ? -1.826 -9.087 -8.885 1.00 95.19 101 ILE A CA 1
ATOM 850 C C . ILE A 1 101 ? -1.609 -10.379 -8.097 1.00 95.19 101 ILE A C 1
ATOM 852 O O . ILE A 1 101 ? -1.248 -10.309 -6.925 1.00 95.19 101 ILE A O 1
ATOM 856 N N . LYS A 1 102 ? -1.778 -11.551 -8.722 1.00 96.00 102 LYS A N 1
ATOM 857 C CA . LYS A 1 102 ? -1.533 -12.855 -8.094 1.00 96.00 102 LYS A CA 1
ATOM 858 C C . LYS A 1 102 ? -0.088 -12.953 -7.619 1.00 96.00 102 LYS A C 1
ATOM 860 O O . LYS A 1 102 ? 0.134 -13.203 -6.439 1.00 96.00 102 LYS A O 1
ATOM 865 N N . ASN A 1 103 ? 0.872 -12.684 -8.504 1.00 95.94 103 ASN A N 1
ATOM 866 C CA . ASN A 1 103 ? 2.292 -12.762 -8.175 1.00 95.94 103 ASN A CA 1
ATOM 867 C C . ASN A 1 103 ? 2.668 -11.802 -7.033 1.00 95.94 103 ASN A C 1
ATOM 869 O O . ASN A 1 103 ? 3.257 -12.221 -6.040 1.00 95.94 103 ASN A O 1
ATOM 873 N N . TYR A 1 104 ? 2.257 -10.533 -7.112 1.00 96.56 104 TYR A N 1
ATOM 874 C CA . TYR A 1 104 ? 2.468 -9.551 -6.043 1.00 96.56 104 TYR A CA 1
ATOM 875 C C . TYR A 1 104 ? 1.793 -9.967 -4.724 1.00 96.56 104 TYR A C 1
ATOM 877 O O . TYR A 1 104 ? 2.366 -9.811 -3.644 1.00 96.56 104 TYR A O 1
ATOM 885 N N . THR A 1 105 ? 0.589 -10.539 -4.795 1.00 96.31 105 THR A N 1
ATOM 886 C CA . THR A 1 105 ? -0.139 -11.016 -3.612 1.00 96.31 105 THR A CA 1
ATOM 887 C C . THR A 1 105 ? 0.577 -12.178 -2.938 1.00 96.31 105 THR A C 1
ATOM 889 O O . THR A 1 105 ? 0.732 -12.172 -1.720 1.00 96.31 105 THR A O 1
ATOM 892 N N . GLU A 1 106 ? 1.044 -13.154 -3.710 1.00 96.88 106 GLU A N 1
ATOM 893 C CA . GLU A 1 106 ? 1.713 -14.347 -3.189 1.00 96.88 106 GLU A CA 1
ATOM 894 C C . GLU A 1 106 ? 3.098 -14.027 -2.611 1.00 96.88 106 GLU A C 1
ATOM 896 O O . GLU A 1 106 ? 3.494 -14.616 -1.605 1.00 96.88 106 GLU A O 1
ATOM 901 N N . THR A 1 107 ? 3.812 -13.071 -3.208 1.00 95.38 107 THR A N 1
ATOM 902 C CA . THR A 1 107 ? 5.219 -12.789 -2.877 1.00 95.38 107 THR A CA 1
ATOM 903 C C . THR A 1 107 ? 5.408 -11.637 -1.893 1.00 95.38 107 THR A C 1
ATOM 905 O O . THR A 1 107 ? 6.305 -11.706 -1.055 1.00 95.38 107 THR A O 1
ATOM 908 N N . ILE A 1 108 ? 4.570 -10.596 -1.950 1.00 95.50 108 ILE A N 1
ATOM 909 C CA . ILE A 1 108 ? 4.750 -9.366 -1.164 1.00 95.50 108 ILE A CA 1
ATOM 910 C C . ILE A 1 108 ? 3.564 -9.122 -0.228 1.00 95.50 108 ILE A C 1
ATOM 912 O O . ILE A 1 108 ? 3.716 -9.153 0.996 1.00 95.50 108 ILE A O 1
ATOM 916 N N . PHE A 1 109 ? 2.372 -8.881 -0.780 1.00 96.12 109 PHE A N 1
ATOM 917 C CA . PHE A 1 109 ? 1.244 -8.364 0.001 1.00 96.12 109 PHE A CA 1
ATOM 918 C C . PHE A 1 109 ? 0.686 -9.378 1.006 1.00 96.12 109 PHE A C 1
ATOM 920 O O . PHE A 1 109 ? 0.508 -9.055 2.181 1.00 96.12 109 PHE A O 1
ATOM 927 N N . GLY A 1 110 ? 0.459 -10.622 0.585 1.00 95.12 110 GLY A N 1
ATOM 928 C CA . GLY A 1 110 ? -0.039 -11.699 1.441 1.00 95.12 110 GLY A CA 1
ATOM 929 C C . GLY A 1 110 ? 0.894 -12.000 2.620 1.00 95.12 110 GLY A C 1
ATOM 930 O O . GLY A 1 110 ? 0.438 -11.963 3.770 1.00 95.12 110 GLY A O 1
ATOM 931 N N . PRO A 1 111 ? 2.201 -12.244 2.388 1.00 95.12 111 PRO A N 1
ATOM 932 C CA . PRO A 1 111 ? 3.181 -12.398 3.462 1.00 95.12 111 PRO A CA 1
ATOM 933 C C . PRO A 1 111 ? 3.223 -11.204 4.420 1.00 95.12 111 PRO A C 1
ATOM 935 O O . PRO A 1 111 ? 3.255 -11.407 5.637 1.00 95.12 111 PRO A O 1
ATOM 938 N N . TYR A 1 112 ? 3.147 -9.974 3.899 1.00 93.38 112 TYR A N 1
ATOM 939 C CA . TYR A 1 112 ? 3.107 -8.762 4.717 1.00 93.38 112 TYR A CA 1
ATOM 940 C C . TYR A 1 112 ? 1.880 -8.731 5.644 1.00 93.38 112 TYR A C 1
ATOM 942 O O . TYR A 1 112 ? 2.025 -8.564 6.856 1.00 93.38 112 TYR A O 1
ATOM 950 N N . VAL A 1 113 ? 0.672 -8.953 5.111 1.00 91.25 113 VAL A N 1
ATOM 951 C CA . VAL A 1 113 ? -0.574 -8.975 5.904 1.00 91.25 113 VAL A CA 1
ATOM 952 C C . VAL A 1 113 ? -0.537 -10.092 6.953 1.00 91.25 113 VAL A C 1
ATOM 954 O O . VAL A 1 113 ? -0.919 -9.888 8.109 1.00 91.25 113 VAL A O 1
ATOM 957 N N . LYS A 1 114 ? -0.014 -11.270 6.590 1.00 89.69 114 LYS A N 1
ATOM 958 C CA . LYS A 1 114 ? 0.158 -12.399 7.514 1.00 89.69 114 LYS A CA 1
ATOM 959 C C . LYS A 1 114 ? 1.120 -12.062 8.657 1.00 89.69 114 LYS A C 1
ATOM 961 O O . LYS A 1 114 ? 0.835 -12.401 9.807 1.00 89.69 114 LYS A O 1
ATOM 966 N N . ALA A 1 115 ? 2.238 -11.398 8.361 1.00 88.25 115 ALA A N 1
ATOM 967 C CA . ALA A 1 115 ? 3.190 -10.940 9.369 1.00 88.25 115 ALA A CA 1
ATOM 968 C C . ALA A 1 115 ? 2.561 -9.889 10.295 1.00 88.25 115 ALA A C 1
ATOM 970 O O . ALA A 1 115 ? 2.651 -10.027 11.515 1.00 88.25 115 ALA A O 1
ATOM 971 N N . LEU A 1 116 ? 1.838 -8.915 9.730 1.00 84.38 116 LEU A N 1
ATOM 972 C CA . LEU A 1 116 ? 1.134 -7.887 10.494 1.00 84.38 116 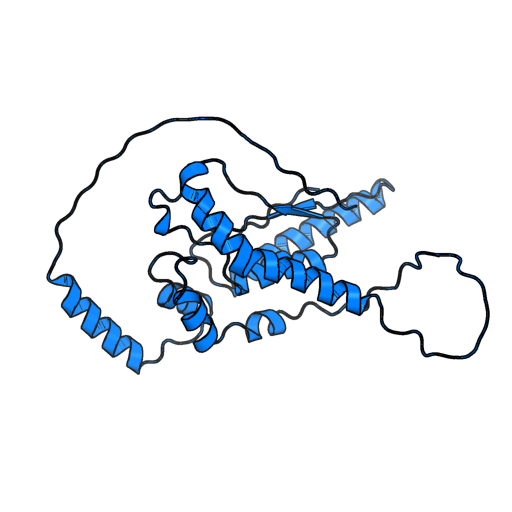LEU A CA 1
ATOM 973 C C . LEU A 1 116 ? 0.141 -8.506 11.492 1.00 84.38 116 LEU A C 1
ATOM 975 O O . LEU A 1 116 ? 0.119 -8.123 12.657 1.00 84.38 116 LEU A O 1
ATOM 979 N N . ASN A 1 117 ? -0.623 -9.525 11.094 1.00 78.44 117 ASN A N 1
ATOM 980 C CA . ASN A 1 117 ? -1.546 -10.206 12.009 1.00 78.44 117 ASN A CA 1
ATOM 981 C C . ASN A 1 117 ? -0.828 -10.986 13.126 1.00 78.44 117 ASN A C 1
ATOM 983 O O . ASN A 1 117 ? -1.289 -10.989 14.271 1.00 78.44 117 ASN A O 1
ATOM 987 N N . ARG A 1 118 ? 0.316 -11.619 12.830 1.00 74.44 118 ARG A N 1
ATOM 988 C CA . ARG A 1 118 ? 1.102 -12.388 13.814 1.00 74.44 118 ARG A CA 1
ATOM 989 C C . ARG A 1 118 ? 1.734 -11.501 14.878 1.00 74.44 118 ARG A C 1
ATOM 991 O O . ARG A 1 118 ? 1.574 -11.788 16.060 1.00 74.44 118 ARG A O 1
ATOM 998 N N . THR A 1 119 ? 2.396 -10.414 14.480 1.00 61.22 119 THR A N 1
ATOM 999 C CA . THR A 1 119 ? 3.073 -9.496 15.411 1.00 61.22 119 THR A CA 1
ATOM 1000 C C . THR A 1 119 ? 2.114 -8.952 16.470 1.00 61.22 119 THR A C 1
ATOM 1002 O O . THR A 1 119 ? 2.470 -8.869 17.641 1.00 61.22 119 THR A O 1
ATOM 1005 N N . PHE A 1 120 ? 0.870 -8.658 16.086 1.00 56.03 120 PHE A N 1
ATOM 1006 C CA . PHE A 1 120 ? -0.137 -8.159 17.022 1.00 56.03 120 PHE A CA 1
ATOM 1007 C C . PHE A 1 120 ? -0.850 -9.259 17.820 1.00 56.03 120 PHE A C 1
ATOM 1009 O O . PHE A 1 120 ? -1.281 -9.002 18.938 1.00 56.03 120 PHE A O 1
ATOM 1016 N N . SER A 1 121 ? -0.969 -10.479 17.285 1.00 56.41 121 SER A N 1
ATOM 1017 C CA . SER A 1 121 ? -1.512 -11.611 18.056 1.00 56.41 121 SER A CA 1
ATOM 1018 C C . SER A 1 121 ? -0.557 -12.019 19.185 1.00 56.41 121 SER A C 1
ATOM 1020 O O . SER A 1 121 ? -0.991 -12.334 20.291 1.00 56.41 121 SER A O 1
ATOM 1022 N N . ILE A 1 122 ? 0.753 -11.934 18.934 1.00 46.56 122 ILE A N 1
ATOM 1023 C CA . ILE A 1 122 ? 1.791 -12.190 19.940 1.00 46.56 122 ILE A CA 1
ATOM 1024 C C . ILE A 1 122 ? 1.804 -11.081 21.002 1.00 46.56 122 ILE A C 1
ATOM 1026 O O . ILE A 1 122 ? 1.875 -11.392 22.185 1.00 46.56 122 ILE A O 1
ATOM 1030 N N . SER A 1 123 ? 1.638 -9.803 20.629 1.00 42.31 123 SER A N 1
ATOM 1031 C CA . SER A 1 123 ? 1.573 -8.715 21.622 1.00 42.31 123 SER A CA 1
ATOM 1032 C C . SER A 1 123 ? 0.339 -8.789 22.528 1.00 42.31 123 SER A C 1
ATOM 1034 O O . SER A 1 123 ? 0.357 -8.239 23.621 1.00 42.31 123 SER A O 1
ATOM 1036 N N . THR A 1 124 ? -0.733 -9.465 22.098 1.00 42.72 124 THR A N 1
ATOM 1037 C CA . THR A 1 124 ? -1.902 -9.737 22.953 1.00 42.72 124 THR A CA 1
ATOM 1038 C C . THR A 1 124 ? -1.717 -10.924 23.907 1.00 42.72 124 THR A C 1
ATOM 1040 O O . THR A 1 124 ? -2.569 -11.126 24.765 1.00 42.72 124 THR A O 1
ATOM 1043 N N . GLN A 1 125 ? -0.631 -11.701 23.784 1.00 42.91 125 GLN A N 1
ATOM 1044 C CA . GLN A 1 125 ? -0.385 -12.918 24.577 1.00 42.91 125 GLN A CA 1
ATOM 1045 C C . GLN A 1 125 ? 0.734 -12.796 25.635 1.00 42.91 125 GLN A C 1
ATOM 1047 O O . GLN A 1 125 ? 1.046 -13.779 26.302 1.00 42.91 125 GLN A O 1
ATOM 1052 N N . THR A 1 126 ? 1.294 -11.611 25.876 1.00 34.09 126 THR A N 1
ATOM 1053 C CA . THR A 1 126 ? 2.340 -11.378 26.897 1.00 34.09 126 THR A CA 1
ATOM 1054 C C . THR A 1 126 ? 1.746 -10.452 27.971 1.00 34.09 126 THR A C 1
ATOM 1056 O O . THR A 1 126 ? 1.429 -9.311 27.666 1.00 34.09 126 THR A O 1
ATOM 1059 N N . THR A 1 127 ? 1.460 -10.822 29.226 1.00 37.62 127 THR A N 1
ATOM 1060 C CA . THR A 1 127 ? 2.271 -11.531 30.228 1.00 37.62 127 THR A CA 1
ATOM 1061 C C . THR A 1 127 ? 1.328 -12.109 31.301 1.00 37.62 127 THR A C 1
ATOM 1063 O O . THR A 1 127 ? 0.675 -11.342 32.005 1.00 37.62 127 THR A O 1
ATOM 1066 N N . ILE A 1 128 ? 1.259 -13.430 31.475 1.00 40.72 128 ILE A N 1
ATOM 1067 C CA . ILE A 1 128 ? 0.874 -14.021 32.767 1.00 40.72 128 ILE A CA 1
ATOM 1068 C C . ILE A 1 128 ? 2.039 -14.914 33.162 1.00 40.72 128 ILE A C 1
ATOM 1070 O O . ILE A 1 128 ? 2.228 -15.994 32.604 1.00 40.72 128 ILE A O 1
ATOM 1074 N N . SER A 1 129 ? 2.861 -14.411 34.082 1.00 37.28 129 SER A N 1
ATOM 1075 C CA . SER A 1 129 ? 3.867 -15.215 34.759 1.00 37.28 129 SER A CA 1
ATOM 1076 C C . SER A 1 129 ? 3.170 -16.394 35.423 1.00 37.28 129 SER A C 1
ATOM 1078 O O . SER A 1 129 ? 2.195 -16.237 36.155 1.00 37.28 129 SER A O 1
ATOM 1080 N N . SER A 1 130 ? 3.670 -17.580 35.115 1.00 40.38 130 SER A N 1
ATOM 1081 C CA . SER A 1 130 ? 3.250 -18.847 35.682 1.00 40.38 130 SER A CA 1
ATOM 1082 C C . SER A 1 130 ? 3.391 -18.842 37.204 1.00 40.38 130 SER A C 1
ATOM 1084 O O . SER A 1 130 ? 4.506 -18.920 37.721 1.00 40.38 130 SER A O 1
ATOM 1086 N N . THR A 1 131 ? 2.263 -18.857 37.907 1.00 34.50 131 THR A N 1
ATOM 1087 C CA . THR A 1 131 ? 2.197 -19.364 39.278 1.00 34.50 131 THR A CA 1
ATOM 1088 C C . THR A 1 131 ? 0.995 -20.299 39.409 1.00 34.50 131 THR A C 1
ATOM 1090 O O . THR A 1 131 ? -0.153 -19.886 39.294 1.00 34.50 131 THR A O 1
ATOM 1093 N N . THR A 1 132 ? 1.331 -21.577 39.602 1.00 34.75 132 THR A N 1
ATOM 1094 C CA . THR A 1 132 ? 0.594 -22.622 40.336 1.00 34.75 132 THR A CA 1
ATOM 1095 C C . THR A 1 132 ? -0.853 -22.972 39.941 1.00 34.75 132 THR A C 1
ATOM 1097 O O . THR A 1 132 ? -1.811 -22.288 40.270 1.00 34.75 132 THR A O 1
ATOM 1100 N N . SER A 1 133 ? -0.975 -24.157 39.324 1.00 39.72 133 SER A N 1
ATOM 1101 C CA . SER A 1 133 ? -2.002 -25.200 39.530 1.00 39.72 133 SER A CA 1
ATOM 1102 C C . SER A 1 133 ? -3.443 -24.785 39.881 1.00 39.72 133 SER A C 1
ATOM 1104 O O . SER A 1 133 ? -3.726 -24.466 41.035 1.00 39.72 133 SER A O 1
ATOM 1106 N N . SER A 1 134 ? -4.373 -25.017 38.941 1.00 35.38 134 SER A N 1
ATOM 1107 C CA . SER A 1 134 ? -5.561 -25.903 39.075 1.00 35.38 134 SER A CA 1
ATOM 1108 C C . SER A 1 134 ? -6.774 -25.405 38.267 1.00 35.38 134 SER A C 1
ATOM 1110 O O . SER A 1 134 ? -7.295 -24.325 38.501 1.00 35.38 134 SER A O 1
ATOM 1112 N N . GLN A 1 135 ? -7.212 -26.251 37.326 1.00 39.38 135 GLN A N 1
ATOM 1113 C CA . GLN A 1 135 ? -8.592 -26.524 36.880 1.00 39.38 135 GLN A CA 1
ATOM 1114 C C . GLN A 1 135 ? -9.620 -25.370 36.795 1.00 39.38 135 GLN A C 1
ATOM 1116 O O . GLN A 1 135 ? -10.231 -24.989 37.784 1.00 39.38 135 GLN A O 1
ATOM 1121 N N . THR A 1 136 ? -9.937 -24.940 35.565 1.00 30.75 136 THR A N 1
ATOM 1122 C CA . THR A 1 136 ? -11.261 -25.018 34.885 1.00 30.75 136 THR A CA 1
ATOM 1123 C C . THR A 1 136 ? -11.315 -23.986 33.752 1.00 30.75 136 THR A C 1
ATOM 1125 O O . THR A 1 136 ? -11.287 -22.777 33.967 1.00 30.75 136 THR A O 1
ATOM 1128 N N . ALA A 1 137 ? -11.366 -24.462 32.506 1.00 33.59 137 ALA A N 1
ATOM 1129 C CA . ALA A 1 137 ? -11.362 -23.617 31.317 1.00 33.59 137 ALA A CA 1
ATOM 1130 C C . ALA A 1 137 ? -12.737 -22.957 31.098 1.00 33.59 137 ALA A C 1
ATOM 1132 O O . ALA A 1 137 ? -13.591 -23.483 30.390 1.00 33.59 137 ALA A O 1
ATOM 1133 N N . LYS A 1 138 ? -12.945 -21.776 31.690 1.00 32.72 138 LYS A N 1
ATOM 1134 C CA . LYS A 1 138 ? -13.885 -20.772 31.171 1.00 32.72 138 LYS A CA 1
ATOM 1135 C C . LYS A 1 138 ? -13.102 -19.861 30.231 1.00 32.72 138 LYS A C 1
ATOM 1137 O O . LYS A 1 138 ? -12.263 -19.088 30.689 1.00 32.72 138 LYS A O 1
ATOM 1142 N N . SER A 1 139 ? -13.369 -19.933 28.927 1.00 37.19 139 SER A N 1
ATOM 1143 C CA . SER A 1 139 ? -12.825 -18.987 27.948 1.00 37.19 139 SER A CA 1
ATOM 1144 C C . SER A 1 139 ? -13.496 -17.622 28.130 1.00 37.19 139 SER A C 1
ATOM 1146 O O . SER A 1 139 ? -14.445 -17.261 27.436 1.00 37.19 139 SER A O 1
ATOM 1148 N N . SER A 1 140 ? -13.028 -16.872 29.120 1.00 32.91 140 SER A N 1
ATOM 1149 C CA . SER A 1 140 ? -13.275 -15.442 29.218 1.00 32.91 140 SER A CA 1
ATOM 1150 C C . SER A 1 140 ? -12.325 -14.761 28.240 1.00 32.91 140 SER A C 1
ATOM 1152 O O . SER A 1 140 ? -11.112 -14.769 28.451 1.00 32.91 140 SER A O 1
ATOM 1154 N N . CYS A 1 141 ? -12.854 -14.201 27.149 1.00 30.16 141 CYS A N 1
ATOM 1155 C CA . CYS A 1 141 ? -12.116 -13.232 26.346 1.00 30.16 141 CYS A CA 1
ATOM 1156 C C . CYS A 1 141 ? -11.891 -11.991 27.213 1.00 30.16 141 CYS A C 1
ATOM 1158 O O . CYS A 1 141 ? -12.677 -11.047 27.190 1.00 30.16 141 CYS A O 1
ATOM 1160 N N . GLN A 1 142 ? -10.835 -12.010 28.021 1.00 34.97 142 GLN A N 1
ATOM 1161 C CA . GLN A 1 142 ? -10.364 -10.806 28.674 1.00 34.97 142 GLN A CA 1
ATOM 1162 C C . GLN A 1 142 ? -9.827 -9.882 27.585 1.00 34.97 142 GLN A C 1
ATOM 1164 O O . GLN A 1 142 ? -8.905 -10.228 26.846 1.00 34.97 142 GLN A O 1
ATOM 1169 N N . THR A 1 143 ? -10.441 -8.709 27.471 1.00 36.62 143 THR A N 1
ATOM 1170 C CA . THR A 1 143 ? -9.954 -7.599 26.659 1.00 36.62 143 THR A CA 1
ATOM 1171 C C . THR A 1 143 ? -8.633 -7.133 27.265 1.00 36.62 143 THR A C 1
ATOM 1173 O O . THR A 1 143 ? -8.604 -6.243 28.112 1.00 36.62 143 THR A O 1
ATOM 1176 N N . GLY A 1 144 ? -7.538 -7.794 26.889 1.00 32.19 144 GLY A N 1
ATOM 1177 C CA . GLY A 1 144 ? -6.196 -7.363 27.246 1.00 32.19 144 GLY A CA 1
ATOM 1178 C C . GLY A 1 144 ? -6.013 -5.917 26.800 1.00 32.19 144 GLY A C 1
ATOM 1179 O O . GLY A 1 144 ? -6.285 -5.576 25.647 1.00 32.19 144 GLY A O 1
ATOM 1180 N N . SER A 1 145 ? -5.601 -5.061 27.734 1.00 36.50 145 SER A N 1
ATOM 1181 C CA . SER A 1 145 ? -5.168 -3.706 27.417 1.00 36.50 145 SER A CA 1
ATOM 1182 C C . SER A 1 145 ? -4.010 -3.821 26.433 1.00 36.50 145 SER A C 1
ATOM 1184 O O . SER A 1 145 ? -2.964 -4.377 26.772 1.00 36.50 145 SER A O 1
ATOM 1186 N N . LEU A 1 146 ? -4.222 -3.357 25.199 1.00 38.41 146 LEU A N 1
ATOM 1187 C CA . LEU A 1 146 ? -3.157 -3.237 24.217 1.00 38.41 146 LEU A CA 1
ATOM 1188 C C . LEU A 1 146 ? -2.090 -2.348 24.850 1.00 38.41 146 LEU A C 1
ATOM 1190 O O . LEU A 1 146 ? -2.311 -1.153 25.048 1.00 38.41 146 LEU A O 1
ATOM 1194 N N . VAL A 1 147 ? -0.936 -2.930 25.180 1.00 38.53 147 VAL A N 1
ATOM 1195 C CA . VAL A 1 147 ? 0.276 -2.137 25.340 1.00 38.53 147 VAL A CA 1
ATOM 1196 C C . VAL A 1 147 ? 0.406 -1.402 24.016 1.00 38.53 147 VAL A C 1
ATOM 1198 O O . VAL A 1 147 ? 0.573 -2.029 22.967 1.00 38.53 147 VAL A O 1
ATOM 1201 N N . ASN A 1 148 ? 0.187 -0.089 24.050 1.00 41.62 148 ASN A N 1
ATOM 1202 C CA . ASN A 1 148 ? 0.359 0.772 22.897 1.00 41.62 148 ASN A CA 1
ATOM 1203 C C . ASN A 1 148 ? 1.837 0.680 22.523 1.00 41.62 148 ASN A C 1
ATOM 1205 O O . ASN A 1 148 ? 2.654 1.442 23.029 1.00 41.62 148 ASN A O 1
ATOM 1209 N N . ASN A 1 149 ? 2.195 -0.278 21.668 1.00 46.38 149 ASN A N 1
ATOM 1210 C CA . ASN A 1 149 ? 3.411 -0.179 20.888 1.00 46.38 149 ASN A CA 1
ATOM 1211 C C . ASN A 1 149 ? 3.201 1.065 20.030 1.00 46.38 149 ASN A C 1
ATOM 1213 O O . ASN A 1 149 ? 2.490 1.022 19.024 1.00 46.38 149 ASN A O 1
ATOM 1217 N N . GLU A 1 150 ? 3.711 2.190 20.526 1.00 55.03 150 GLU A N 1
ATOM 1218 C CA . GLU A 1 150 ? 3.727 3.467 19.838 1.00 55.03 150 GLU A CA 1
ATOM 1219 C C . GLU A 1 150 ? 4.228 3.202 18.420 1.00 55.03 150 GLU A C 1
ATOM 1221 O O . GLU A 1 150 ? 5.322 2.665 18.227 1.00 55.03 150 GLU A O 1
ATOM 1226 N N . PHE A 1 151 ? 3.390 3.466 17.417 1.00 66.56 151 PHE A N 1
ATOM 1227 C CA . PHE A 1 151 ? 3.797 3.318 16.032 1.00 66.56 151 PHE A CA 1
ATOM 1228 C C . PHE A 1 151 ? 4.933 4.292 15.793 1.00 66.56 151 PHE A C 1
ATOM 1230 O O . PHE A 1 151 ? 4.733 5.495 15.634 1.00 66.56 151 PHE A O 1
ATOM 1237 N N . SER A 1 152 ? 6.145 3.756 15.785 1.00 69.31 152 SER A N 1
ATOM 1238 C CA . SER A 1 152 ? 7.307 4.545 15.466 1.00 69.31 152 SER A CA 1
ATOM 1239 C C . SER A 1 152 ? 7.486 4.529 13.961 1.00 69.31 152 SER A C 1
ATOM 1241 O O . SER A 1 152 ? 7.729 3.481 13.357 1.00 69.31 152 SER A O 1
ATOM 1243 N N . LEU A 1 153 ? 7.444 5.715 13.351 1.00 73.56 153 LEU A N 1
ATOM 1244 C CA . LEU A 1 153 ? 7.876 5.899 11.966 1.00 73.56 153 LEU A CA 1
ATOM 1245 C C . LEU A 1 153 ? 9.312 5.384 11.763 1.00 73.56 153 LEU A C 1
ATOM 1247 O O . LEU A 1 153 ? 9.666 4.968 10.664 1.00 73.56 153 LEU A O 1
ATOM 1251 N N . LYS A 1 154 ? 10.111 5.336 12.839 1.00 80.44 154 LYS A N 1
ATOM 1252 C CA . LYS A 1 154 ? 11.440 4.725 12.865 1.00 80.44 154 LYS A CA 1
ATOM 1253 C C . LYS A 1 154 ? 11.419 3.288 12.347 1.00 80.44 154 LYS A C 1
ATOM 1255 O O . LYS A 1 154 ? 12.285 2.935 11.559 1.00 80.44 154 LYS A O 1
ATOM 1260 N N . ASP A 1 155 ? 10.401 2.497 12.681 1.00 85.06 155 ASP A N 1
ATOM 1261 C CA . ASP A 1 155 ? 10.297 1.111 12.217 1.00 85.06 155 ASP A CA 1
ATOM 1262 C C . ASP A 1 155 ? 10.138 1.021 10.698 1.00 85.06 155 ASP A C 1
ATOM 1264 O O . ASP A 1 155 ? 10.773 0.186 10.057 1.00 85.06 155 ASP A O 1
ATOM 1268 N N . CYS A 1 156 ? 9.300 1.883 10.112 1.00 90.69 156 CYS A N 1
ATOM 1269 C CA . CYS A 1 156 ? 9.156 1.951 8.659 1.00 90.69 156 CYS A CA 1
ATOM 1270 C C . CYS A 1 156 ? 10.402 2.571 8.012 1.00 90.69 156 CYS A C 1
ATOM 1272 O O . CYS A 1 156 ? 10.811 2.164 6.933 1.00 90.69 156 CYS A O 1
ATOM 1274 N N . ASN A 1 157 ? 11.060 3.530 8.659 1.00 90.81 157 ASN A N 1
ATOM 1275 C CA . ASN A 1 157 ? 12.280 4.127 8.120 1.00 90.81 157 ASN A CA 1
ATOM 1276 C C . ASN A 1 157 ? 13.464 3.149 8.137 1.00 90.81 157 ASN A C 1
ATOM 1278 O O . ASN A 1 157 ? 14.317 3.228 7.262 1.00 90.81 157 ASN A O 1
ATOM 1282 N N . ASN A 1 158 ? 13.489 2.172 9.048 1.00 91.31 158 ASN A N 1
ATOM 1283 C CA . ASN A 1 158 ? 14.536 1.146 9.088 1.00 91.31 158 ASN A CA 1
ATOM 1284 C C . ASN A 1 158 ? 14.571 0.274 7.821 1.00 91.31 158 ASN A C 1
ATOM 1286 O O . ASN A 1 158 ? 15.615 -0.291 7.498 1.00 91.31 158 ASN A O 1
ATOM 1290 N N . ILE A 1 159 ? 13.456 0.165 7.084 1.00 92.56 159 ILE A N 1
ATOM 1291 C CA . ILE A 1 159 ? 13.435 -0.553 5.802 1.00 92.56 159 ILE A CA 1
ATOM 1292 C C . ILE A 1 159 ? 13.862 0.329 4.619 1.00 92.56 159 ILE A C 1
ATOM 1294 O O . ILE A 1 159 ? 14.163 -0.215 3.558 1.00 92.56 159 ILE A O 1
ATOM 1298 N N . LEU A 1 160 ? 13.968 1.652 4.796 1.00 91.94 160 LEU A N 1
ATOM 1299 C CA . LEU A 1 160 ? 14.475 2.590 3.789 1.00 91.94 160 LEU A CA 1
ATOM 1300 C C . LEU A 1 160 ? 16.002 2.598 3.759 1.00 91.94 160 LEU A C 1
ATOM 1302 O O . LEU A 1 160 ? 16.657 3.556 4.161 1.00 91.94 160 LEU A O 1
ATOM 1306 N N . THR A 1 161 ? 16.580 1.521 3.245 1.00 93.00 161 THR A N 1
ATOM 1307 C CA . THR A 1 161 ? 18.011 1.464 2.937 1.00 93.00 161 THR A CA 1
ATOM 1308 C C . THR A 1 161 ? 18.204 1.395 1.431 1.00 93.00 161 THR A C 1
ATOM 1310 O O . THR A 1 161 ? 17.355 0.856 0.721 1.00 93.00 161 THR A O 1
ATOM 1313 N N . ARG A 1 162 ? 19.334 1.907 0.926 1.00 92.06 162 ARG A N 1
ATOM 1314 C CA . ARG A 1 162 ? 19.680 1.783 -0.500 1.00 92.06 162 ARG A CA 1
ATOM 1315 C C . ARG A 1 162 ? 19.639 0.319 -0.949 1.00 92.06 162 ARG A C 1
ATOM 1317 O O . ARG A 1 162 ? 19.044 0.043 -1.977 1.00 92.06 162 ARG A O 1
ATOM 1324 N N . ARG A 1 163 ? 20.190 -0.597 -0.140 1.00 93.81 163 ARG A N 1
ATOM 1325 C CA . ARG A 1 163 ? 20.174 -2.044 -0.406 1.00 93.81 163 ARG A CA 1
ATOM 1326 C C . ARG A 1 163 ? 18.750 -2.571 -0.583 1.00 93.81 163 ARG A C 1
ATOM 1328 O O . ARG A 1 163 ? 18.455 -3.151 -1.617 1.00 93.81 163 ARG A O 1
ATOM 1335 N N . ASN A 1 164 ? 17.865 -2.316 0.382 1.00 94.75 164 ASN A N 1
ATOM 1336 C CA . ASN A 1 164 ? 16.483 -2.788 0.296 1.00 94.75 164 ASN A CA 1
ATOM 1337 C C . ASN A 1 164 ? 15.760 -2.186 -0.915 1.00 94.75 164 ASN A C 1
ATOM 1339 O O . ASN A 1 164 ? 15.046 -2.897 -1.603 1.00 94.75 164 ASN A O 1
ATOM 1343 N N . ILE A 1 165 ? 15.949 -0.892 -1.198 1.00 94.31 165 ILE A N 1
ATOM 1344 C CA . ILE A 1 165 ? 15.323 -0.248 -2.361 1.00 94.31 165 ILE A CA 1
ATOM 1345 C C . ILE A 1 165 ? 15.824 -0.879 -3.666 1.00 94.31 165 ILE A C 1
ATOM 1347 O O . ILE A 1 165 ? 15.013 -1.127 -4.554 1.00 94.31 165 ILE A O 1
ATOM 1351 N N . THR A 1 166 ? 17.123 -1.170 -3.780 1.00 93.88 166 THR A N 1
ATOM 1352 C CA . THR A 1 166 ? 17.676 -1.906 -4.925 1.00 93.88 166 THR A CA 1
ATOM 1353 C C . THR A 1 166 ? 17.009 -3.274 -5.062 1.00 93.88 166 THR A C 1
ATOM 1355 O O . THR A 1 166 ? 16.448 -3.547 -6.116 1.00 93.88 166 THR A O 1
ATOM 1358 N N . GLU A 1 167 ? 16.954 -4.068 -3.988 1.00 94.06 167 GLU A N 1
ATOM 1359 C CA . GLU A 1 167 ? 16.299 -5.389 -3.977 1.00 94.06 167 GLU A CA 1
ATOM 1360 C C . GLU A 1 167 ? 14.809 -5.306 -4.352 1.00 94.06 167 GLU A C 1
ATOM 1362 O O . GLU A 1 167 ? 14.285 -6.155 -5.069 1.00 94.06 167 GLU A O 1
ATOM 1367 N N . TRP A 1 168 ? 14.096 -4.263 -3.915 1.00 93.69 168 TRP A N 1
ATOM 1368 C CA . TRP A 1 168 ? 12.706 -4.045 -4.322 1.00 93.69 168 TRP A CA 1
ATOM 1369 C C . TRP A 1 168 ? 12.616 -3.806 -5.830 1.00 93.69 168 TRP A C 1
ATOM 1371 O O . TRP A 1 168 ? 11.760 -4.381 -6.499 1.00 93.69 168 TRP A O 1
ATOM 1381 N N . CYS A 1 169 ? 13.502 -2.977 -6.372 1.00 93.12 169 CYS A N 1
ATOM 1382 C CA . CYS A 1 169 ? 13.497 -2.585 -7.777 1.00 93.12 169 CYS A CA 1
ATOM 1383 C C . CYS A 1 169 ? 14.055 -3.641 -8.740 1.00 93.12 169 CYS A C 1
ATOM 1385 O O . CYS A 1 169 ? 13.893 -3.482 -9.946 1.00 93.12 169 CYS A O 1
ATOM 1387 N N . GLU A 1 170 ? 14.655 -4.719 -8.233 1.00 91.69 170 GLU A N 1
ATOM 1388 C CA . GLU A 1 170 ? 14.945 -5.925 -9.020 1.00 91.69 170 GLU A CA 1
ATOM 1389 C C . GLU A 1 170 ? 13.663 -6.699 -9.373 1.00 91.69 170 GLU A C 1
ATOM 1391 O O . GLU A 1 170 ? 13.641 -7.488 -10.317 1.00 91.69 170 GLU A O 1
ATOM 1396 N N . THR A 1 171 ? 12.564 -6.449 -8.653 1.00 88.25 171 THR A N 1
ATOM 1397 C CA . THR A 1 171 ? 11.244 -6.983 -9.004 1.00 88.25 171 THR A CA 1
ATOM 1398 C C . THR A 1 171 ? 10.566 -6.138 -10.086 1.00 88.25 171 THR A C 1
ATOM 1400 O O . THR A 1 171 ? 10.760 -4.927 -10.176 1.00 88.25 171 THR A O 1
ATOM 1403 N N . SER A 1 172 ? 9.666 -6.745 -10.862 1.00 85.50 172 SER A N 1
ATOM 1404 C CA . SER A 1 172 ? 8.845 -6.039 -11.857 1.00 85.50 172 SER A CA 1
ATOM 1405 C C . SER A 1 172 ? 7.598 -5.353 -11.270 1.00 85.50 172 SER A C 1
ATOM 1407 O O . SER A 1 172 ? 6.711 -4.946 -12.017 1.00 85.50 172 SER A O 1
ATOM 1409 N N . PHE A 1 173 ? 7.492 -5.215 -9.941 1.00 91.56 173 PHE A N 1
ATOM 1410 C CA . PHE A 1 173 ? 6.262 -4.755 -9.278 1.00 91.56 173 PHE A CA 1
ATOM 1411 C C . PHE A 1 173 ? 6.108 -3.238 -9.157 1.00 91.56 173 PHE A C 1
ATOM 1413 O O . PHE A 1 173 ? 5.020 -2.754 -8.847 1.00 91.56 173 PHE A O 1
ATOM 1420 N N . TYR A 1 174 ? 7.178 -2.467 -9.330 1.00 91.94 174 TYR A N 1
ATOM 1421 C CA . TYR A 1 174 ? 7.189 -1.062 -8.904 1.00 91.94 174 TYR A CA 1
ATOM 1422 C C . TYR A 1 174 ? 7.297 -0.069 -10.064 1.00 91.94 174 TYR A C 1
ATOM 1424 O O . TYR A 1 174 ? 7.611 1.106 -9.853 1.00 91.94 174 TYR A O 1
ATOM 1432 N N . GLY A 1 175 ? 6.964 -0.528 -11.273 1.00 88.75 175 GLY A N 1
ATOM 1433 C CA . GLY A 1 175 ? 6.957 0.264 -12.498 1.00 88.75 175 GLY A CA 1
ATOM 1434 C C . GLY A 1 175 ? 8.354 0.707 -12.965 1.00 88.75 175 GLY A C 1
ATOM 1435 O O . GLY A 1 175 ? 9.366 0.357 -12.352 1.00 88.75 175 GLY A O 1
ATOM 1436 N N . PRO A 1 176 ? 8.422 1.502 -14.046 1.00 89.38 176 PRO A N 1
ATOM 1437 C CA . PRO A 1 176 ? 9.685 1.983 -14.603 1.00 89.38 176 PRO A CA 1
ATOM 1438 C C . PRO A 1 17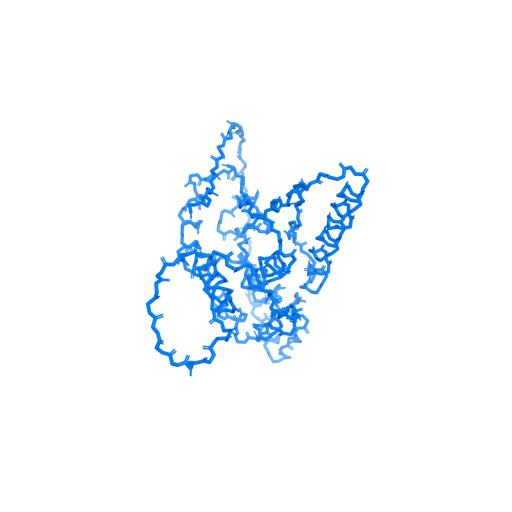6 ? 10.411 2.926 -13.637 1.00 89.38 176 PRO A C 1
ATOM 1440 O O . PRO A 1 176 ? 9.803 3.511 -12.731 1.00 89.38 176 PRO A O 1
ATOM 1443 N N . ASP A 1 177 ? 11.723 3.061 -13.828 1.00 90.69 177 ASP A N 1
ATOM 1444 C CA . ASP A 1 177 ? 12.596 3.961 -13.062 1.00 90.69 177 ASP A CA 1
ATOM 1445 C C . ASP A 1 177 ? 12.472 3.783 -11.543 1.00 90.69 177 ASP A C 1
ATOM 1447 O O . ASP A 1 177 ? 12.584 4.743 -10.774 1.00 90.69 177 ASP A O 1
ATOM 1451 N N . CYS A 1 178 ? 12.182 2.552 -11.099 1.00 92.38 178 CYS A N 1
ATOM 1452 C CA . CYS A 1 178 ? 11.901 2.245 -9.700 1.00 92.38 178 CYS A CA 1
ATOM 1453 C C . CYS A 1 178 ? 13.001 2.792 -8.788 1.00 92.38 178 CYS A C 1
ATOM 1455 O O . CYS A 1 178 ? 12.712 3.568 -7.879 1.00 92.38 178 CYS A O 1
ATOM 1457 N N . LEU A 1 179 ? 14.267 2.462 -9.061 1.00 93.19 179 LEU A N 1
ATOM 1458 C CA . LEU A 1 179 ? 15.374 2.810 -8.173 1.00 93.19 179 LEU A CA 1
ATOM 1459 C C . LEU A 1 179 ? 15.475 4.326 -7.971 1.00 93.19 179 LEU A C 1
ATOM 1461 O O . LEU A 1 179 ? 15.448 4.805 -6.836 1.00 93.19 179 LEU A O 1
ATOM 1465 N N . GLN A 1 180 ? 15.492 5.081 -9.070 1.00 92.12 180 GLN A N 1
ATOM 1466 C CA . GLN A 1 180 ? 15.606 6.534 -9.039 1.00 92.12 180 GLN A CA 1
ATOM 1467 C C . GLN A 1 180 ? 14.412 7.183 -8.326 1.00 92.12 180 GLN A C 1
ATOM 1469 O O . GLN A 1 180 ? 14.587 8.002 -7.420 1.00 92.12 180 GLN A O 1
ATOM 1474 N N . ARG A 1 181 ? 13.177 6.785 -8.666 1.00 92.25 181 ARG A N 1
ATOM 1475 C CA . ARG A 1 181 ? 11.966 7.358 -8.052 1.00 92.25 181 ARG A CA 1
ATOM 1476 C C . ARG A 1 181 ? 11.876 7.061 -6.555 1.00 92.25 181 ARG A C 1
ATOM 1478 O O . ARG A 1 181 ? 11.447 7.926 -5.784 1.00 92.25 181 ARG A O 1
ATOM 1485 N N . LYS A 1 182 ? 12.273 5.862 -6.127 1.00 92.94 182 LYS A N 1
ATOM 1486 C CA . LYS A 1 182 ? 12.187 5.418 -4.727 1.00 92.94 182 LYS A CA 1
ATOM 1487 C C . LYS A 1 182 ? 13.296 6.031 -3.868 1.00 92.94 182 LYS A C 1
ATOM 1489 O O . LYS A 1 182 ? 13.014 6.405 -2.733 1.00 92.94 182 LYS A O 1
ATOM 1494 N N . LEU A 1 183 ? 14.506 6.223 -4.407 1.00 93.00 183 LEU A N 1
ATOM 1495 C CA . LEU A 1 183 ? 15.578 6.981 -3.743 1.00 93.00 183 LEU A CA 1
ATOM 1496 C C . LEU A 1 183 ? 15.199 8.458 -3.559 1.00 93.00 183 LEU A C 1
ATOM 1498 O O . LEU A 1 183 ? 15.298 8.988 -2.454 1.00 93.00 183 LEU A O 1
ATOM 1502 N N . ASN A 1 184 ? 14.655 9.096 -4.600 1.00 91.50 184 ASN A N 1
ATOM 1503 C CA . ASN A 1 184 ? 14.171 10.475 -4.497 1.00 91.50 184 ASN A CA 1
ATOM 1504 C C . ASN A 1 184 ? 13.033 10.601 -3.471 1.00 91.50 184 ASN A C 1
ATOM 1506 O O . ASN A 1 184 ? 12.985 11.553 -2.696 1.00 91.50 184 ASN A O 1
ATOM 1510 N N . SER A 1 185 ? 12.134 9.613 -3.423 1.00 92.00 185 SER A N 1
ATOM 1511 C CA . SER A 1 185 ? 11.027 9.593 -2.461 1.00 92.00 185 SER A CA 1
ATOM 1512 C C . SER A 1 185 ? 11.474 9.343 -1.019 1.00 92.00 185 SER A C 1
ATOM 1514 O O . SER A 1 185 ? 10.788 9.797 -0.102 1.00 92.00 185 SER A O 1
ATOM 1516 N N . SER A 1 186 ? 12.581 8.621 -0.807 1.00 90.81 186 SER A N 1
ATOM 1517 C CA . SER A 1 186 ? 13.107 8.292 0.523 1.00 90.81 186 SER A CA 1
ATOM 1518 C C . SER A 1 186 ? 13.996 9.384 1.114 1.00 90.81 186 SER A C 1
ATOM 1520 O O . SER A 1 186 ? 14.267 9.352 2.312 1.00 90.81 186 SER A O 1
ATOM 1522 N N . GLY A 1 187 ? 14.446 10.345 0.301 1.00 87.19 187 GLY A N 1
ATOM 1523 C CA . GLY A 1 187 ? 15.409 11.363 0.723 1.00 87.19 187 GLY A CA 1
ATOM 1524 C C . GLY A 1 187 ? 16.815 10.802 0.960 1.00 87.19 187 GLY A C 1
ATOM 1525 O O . GLY A 1 187 ? 17.659 11.494 1.524 1.00 87.19 187 GLY A O 1
ATOM 1526 N N . ILE A 1 188 ? 17.079 9.558 0.540 1.00 85.75 188 ILE A N 1
ATOM 1527 C CA . ILE A 1 188 ? 18.422 8.979 0.570 1.00 85.75 188 ILE A CA 1
ATOM 1528 C C . ILE A 1 188 ? 19.219 9.632 -0.561 1.00 85.75 188 ILE A C 1
ATOM 1530 O O . ILE A 1 188 ? 18.808 9.523 -1.720 1.00 85.75 188 ILE A O 1
ATOM 1534 N N . PRO A 1 189 ? 20.357 10.284 -0.268 1.00 73.62 189 PRO A N 1
ATOM 1535 C CA . PRO A 1 189 ? 21.122 10.955 -1.299 1.00 73.62 189 PRO A CA 1
ATOM 1536 C C . PRO A 1 189 ? 21.575 9.954 -2.373 1.00 73.62 189 PRO A C 1
ATOM 1538 O O . PRO A 1 189 ? 21.922 8.796 -2.070 1.00 73.62 189 PRO A O 1
ATOM 1541 N N . PRO A 1 190 ? 21.580 10.367 -3.649 1.00 64.62 190 PRO A N 1
ATOM 1542 C CA . PRO A 1 190 ? 22.199 9.567 -4.681 1.00 64.62 190 PRO A CA 1
ATOM 1543 C C . PRO A 1 190 ? 23.688 9.386 -4.358 1.00 64.62 190 PRO A C 1
ATOM 1545 O O . PRO A 1 190 ? 24.363 10.314 -3.916 1.00 64.62 190 PRO A O 1
ATOM 1548 N N . ASN A 1 191 ? 24.207 8.174 -4.554 1.00 63.78 191 ASN A N 1
ATOM 1549 C CA . ASN A 1 191 ? 25.637 7.936 -4.483 1.00 63.78 191 ASN A CA 1
ATOM 1550 C C . ASN A 1 191 ? 2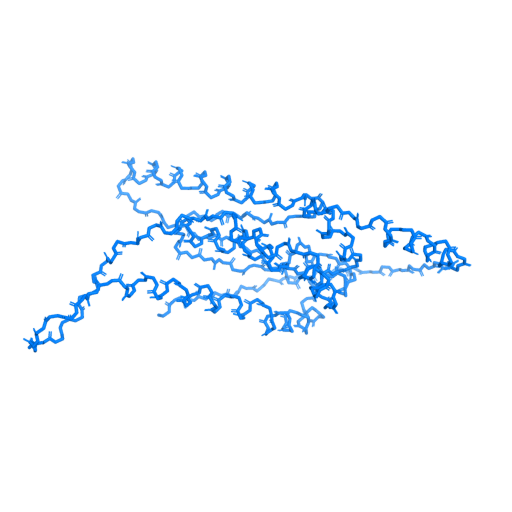6.255 8.678 -5.675 1.00 63.78 191 ASN A C 1
ATOM 1552 O O . ASN A 1 191 ? 25.942 8.356 -6.821 1.00 63.78 191 ASN A O 1
ATOM 1556 N N . LEU A 1 192 ? 27.077 9.692 -5.398 1.00 52.28 192 LEU A N 1
ATOM 1557 C CA . LEU A 1 192 ? 27.658 10.593 -6.402 1.00 52.28 192 LEU A CA 1
ATOM 1558 C C . LEU A 1 192 ? 28.371 9.835 -7.535 1.00 52.28 192 LEU A C 1
ATOM 1560 O O . LEU A 1 192 ? 28.377 10.298 -8.670 1.00 52.28 192 LEU A O 1
ATOM 1564 N N . ILE A 1 193 ? 28.907 8.645 -7.244 1.00 54.97 193 ILE A N 1
ATOM 1565 C CA . ILE A 1 193 ? 29.593 7.783 -8.216 1.00 54.97 193 ILE A CA 1
ATOM 1566 C C . ILE A 1 193 ? 28.602 7.089 -9.165 1.00 54.97 193 ILE A C 1
ATOM 1568 O O . ILE A 1 193 ? 28.858 7.000 -10.362 1.00 54.97 193 ILE A O 1
ATOM 1572 N N . THR A 1 194 ? 27.453 6.623 -8.665 1.00 55.88 194 THR A N 1
ATOM 1573 C CA . THR A 1 194 ? 26.445 5.927 -9.486 1.00 55.88 194 THR A CA 1
ATOM 1574 C C . THR A 1 194 ? 25.762 6.889 -10.459 1.00 55.88 194 THR A C 1
ATOM 1576 O O . THR A 1 194 ? 25.601 6.554 -11.624 1.00 55.88 194 THR A O 1
ATOM 1579 N N . ASN A 1 195 ? 25.490 8.127 -10.027 1.00 55.03 195 ASN A N 1
ATOM 1580 C CA . ASN A 1 195 ? 24.913 9.165 -10.891 1.00 55.03 195 ASN A CA 1
ATOM 1581 C C . ASN A 1 195 ? 25.782 9.489 -12.113 1.00 55.03 195 ASN A C 1
ATOM 1583 O O . ASN A 1 195 ? 25.252 9.802 -13.174 1.00 55.03 195 ASN A O 1
ATOM 1587 N N . TYR A 1 196 ? 27.110 9.445 -11.967 1.00 52.75 196 TYR A N 1
ATOM 1588 C CA . TYR A 1 196 ? 28.017 9.724 -13.080 1.00 52.75 196 TYR A CA 1
ATOM 1589 C C . TYR A 1 196 ? 27.970 8.609 -14.132 1.00 52.75 196 TYR A C 1
ATOM 1591 O O . TYR A 1 196 ? 28.036 8.886 -15.325 1.00 52.75 196 TYR A O 1
ATOM 1599 N N . ILE A 1 197 ? 27.806 7.358 -13.688 1.00 62.03 197 ILE A N 1
ATOM 1600 C CA . ILE A 1 197 ? 27.667 6.186 -14.560 1.00 62.03 197 ILE A CA 1
ATOM 1601 C C . ILE A 1 197 ? 26.294 6.186 -15.245 1.00 62.03 197 ILE A C 1
ATOM 1603 O O . ILE A 1 197 ? 26.236 5.986 -16.455 1.00 62.03 197 ILE A O 1
ATOM 1607 N N . ASP A 1 198 ? 25.211 6.476 -14.519 1.00 55.91 198 ASP A N 1
ATOM 1608 C CA . ASP A 1 198 ? 23.855 6.535 -15.084 1.00 55.91 198 ASP A CA 1
ATOM 1609 C C . ASP A 1 198 ? 23.723 7.653 -16.133 1.00 55.91 198 ASP A C 1
ATOM 1611 O O . ASP A 1 198 ? 23.182 7.416 -17.210 1.00 55.91 198 ASP A O 1
ATOM 1615 N N . LEU A 1 199 ? 24.308 8.834 -15.884 1.00 55.72 199 LEU A N 1
ATOM 1616 C CA . LEU A 1 199 ? 24.382 9.926 -16.866 1.00 55.72 199 LEU A CA 1
ATOM 1617 C C . LEU A 1 199 ? 25.156 9.507 -18.129 1.00 55.72 199 LEU A C 1
ATOM 1619 O O . LEU A 1 199 ? 24.760 9.835 -19.246 1.00 55.72 199 LEU A O 1
ATOM 1623 N N . LEU A 1 200 ? 26.247 8.753 -17.963 1.00 55.25 200 LEU A N 1
ATOM 1624 C CA . LEU A 1 200 ? 27.024 8.199 -19.075 1.00 55.25 200 LEU A CA 1
ATOM 1625 C C . LEU A 1 200 ? 26.201 7.190 -19.888 1.00 55.25 200 LEU A C 1
ATOM 1627 O O . LEU A 1 200 ? 26.243 7.213 -21.116 1.00 55.25 200 LEU A O 1
ATOM 1631 N N . MET A 1 201 ? 25.414 6.343 -19.223 1.00 63.03 201 MET A N 1
ATOM 1632 C CA . MET A 1 201 ? 24.546 5.358 -19.876 1.00 63.03 201 MET A CA 1
ATOM 1633 C C . MET A 1 201 ? 23.341 6.007 -20.571 1.00 63.03 201 MET A C 1
ATOM 1635 O O . MET A 1 201 ? 22.963 5.576 -21.659 1.00 63.03 201 MET A O 1
ATOM 1639 N N . GLU A 1 202 ? 22.777 7.077 -20.011 1.00 60.22 202 GLU A N 1
ATOM 1640 C CA . GLU A 1 202 ? 21.680 7.843 -20.614 1.00 60.22 202 GLU A CA 1
ATOM 1641 C C . GLU A 1 202 ? 22.132 8.589 -21.886 1.00 60.22 202 GLU A C 1
ATOM 1643 O O . GLU A 1 202 ? 21.406 8.636 -22.882 1.00 60.22 202 GLU A O 1
ATOM 1648 N N . ILE A 1 203 ? 23.370 9.098 -21.911 1.00 60.25 203 ILE A N 1
ATOM 1649 C CA . ILE A 1 203 ? 23.991 9.665 -23.123 1.00 60.25 203 ILE A CA 1
ATOM 1650 C C . ILE A 1 203 ? 24.173 8.587 -24.203 1.00 60.25 203 ILE A C 1
ATOM 1652 O O . ILE A 1 203 ? 23.931 8.852 -25.381 1.00 60.25 203 ILE A O 1
ATOM 1656 N N . LEU A 1 204 ? 24.544 7.363 -23.817 1.00 56.19 204 LEU A N 1
ATOM 1657 C CA . LEU A 1 204 ? 24.730 6.246 -24.750 1.00 56.19 204 LEU A CA 1
ATOM 1658 C C . LEU A 1 204 ? 23.402 5.706 -25.312 1.00 56.19 204 LEU A C 1
ATOM 1660 O O . LEU A 1 204 ? 23.348 5.295 -26.469 1.00 56.19 204 LEU A O 1
ATOM 1664 N N . GLN A 1 205 ? 22.321 5.725 -24.527 1.00 54.91 205 GLN A N 1
ATOM 1665 C CA . GLN A 1 205 ? 21.010 5.196 -24.931 1.00 54.91 205 GLN A CA 1
ATOM 1666 C C . GLN A 1 205 ? 20.167 6.182 -25.755 1.00 54.91 205 GLN A C 1
ATOM 1668 O O . GLN A 1 205 ? 19.355 5.757 -26.578 1.00 54.91 205 GLN A O 1
ATOM 1673 N N . ASN A 1 206 ? 20.384 7.493 -25.616 1.00 48.34 206 ASN A N 1
ATOM 1674 C CA . ASN A 1 206 ? 19.674 8.515 -26.398 1.00 48.34 206 ASN A CA 1
ATOM 1675 C C . ASN A 1 206 ? 20.064 8.566 -27.895 1.00 48.34 206 ASN A C 1
ATOM 1677 O O . ASN A 1 206 ? 19.491 9.354 -28.646 1.00 48.34 206 ASN A O 1
ATOM 1681 N N . GLY A 1 207 ? 20.981 7.706 -28.355 1.00 43.97 207 GLY A N 1
ATOM 1682 C CA . GLY A 1 207 ? 21.336 7.550 -29.771 1.00 43.97 207 GLY A CA 1
ATOM 1683 C C . GLY A 1 207 ? 20.327 6.768 -30.625 1.00 43.97 207 GLY A C 1
ATOM 1684 O O . GLY A 1 207 ? 20.499 6.704 -31.839 1.00 43.97 207 GLY A O 1
ATOM 1685 N N . VAL A 1 208 ? 19.278 6.171 -30.040 1.00 42.59 208 VAL A N 1
ATOM 1686 C CA . VAL A 1 208 ? 18.300 5.363 -30.791 1.00 42.59 208 VAL A CA 1
ATOM 1687 C C . VAL A 1 208 ? 16.874 5.648 -30.307 1.00 42.59 208 VAL A C 1
ATOM 1689 O O . VAL A 1 208 ? 16.416 5.098 -29.309 1.00 42.59 208 VAL A O 1
ATOM 1692 N N . LYS A 1 209 ? 16.128 6.488 -31.034 1.00 33.72 209 LYS A N 1
ATOM 1693 C CA . LYS A 1 209 ? 14.663 6.584 -30.910 1.00 33.72 209 LYS A CA 1
ATOM 1694 C C . LYS A 1 209 ? 13.995 6.525 -32.279 1.00 33.72 209 LYS A C 1
ATOM 1696 O O . LYS A 1 209 ? 14.284 7.344 -33.144 1.00 33.72 209 LYS A O 1
ATOM 1701 N N . GLN A 1 210 ? 12.999 5.649 -32.402 1.00 28.25 210 GLN A N 1
ATOM 1702 C CA . GLN A 1 210 ? 11.834 5.886 -33.251 1.00 28.25 210 GLN A CA 1
ATOM 1703 C C . GLN A 1 210 ? 10.558 5.383 -32.548 1.00 28.25 210 GLN A C 1
ATOM 1705 O O . GLN A 1 210 ? 10.578 4.392 -31.823 1.00 28.25 210 GLN A O 1
ATOM 1710 N N . VAL A 1 211 ? 9.487 6.161 -32.718 1.00 28.31 211 VAL A N 1
ATOM 1711 C CA . VAL A 1 211 ? 8.201 6.226 -31.983 1.00 28.31 211 VAL A CA 1
ATOM 1712 C C . VAL A 1 211 ? 7.104 5.610 -32.879 1.00 28.31 211 VAL A C 1
ATOM 1714 O O . VAL A 1 211 ? 7.223 5.718 -34.096 1.00 28.31 211 VAL A O 1
ATOM 1717 N N . SER A 1 212 ? 6.035 4.949 -32.410 1.00 27.39 212 SER A N 1
ATOM 1718 C CA . SER A 1 212 ? 4.681 5.508 -32.114 1.00 27.39 212 SER A CA 1
ATOM 1719 C C . SER A 1 212 ? 3.679 4.326 -32.034 1.00 27.39 212 SER A C 1
ATOM 1721 O O . SER A 1 212 ? 3.840 3.383 -32.798 1.00 27.39 212 SER A O 1
ATOM 1723 N N . MET A 1 213 ? 2.807 4.199 -31.017 1.00 21.17 213 MET A N 1
ATOM 1724 C CA . MET A 1 213 ? 1.424 4.726 -30.835 1.00 21.17 213 MET A CA 1
ATOM 1725 C C . MET A 1 213 ? 0.310 3.900 -31.533 1.00 21.17 213 MET A C 1
ATOM 1727 O O . MET A 1 213 ? 0.444 3.615 -32.715 1.00 21.17 213 MET A O 1
ATOM 1731 N N . VAL A 1 214 ? -0.785 3.565 -30.810 1.00 21.50 214 VAL A N 1
ATOM 1732 C CA . VAL A 1 214 ? -2.230 3.736 -31.171 1.00 21.50 214 VAL A CA 1
ATOM 1733 C C . VAL A 1 214 ? -3.172 3.060 -30.131 1.00 21.50 214 VAL A C 1
ATOM 1735 O O . VAL A 1 214 ? -2.852 2.018 -29.567 1.00 21.50 214 VAL A O 1
ATOM 1738 N N . GLN A 1 215 ? -4.313 3.726 -29.876 1.00 20.52 215 GLN A N 1
ATOM 1739 C CA . GLN A 1 215 ? -5.411 3.505 -28.899 1.00 20.52 215 GLN A CA 1
ATOM 1740 C C . GLN A 1 215 ? -6.471 2.443 -29.307 1.00 20.52 215 GLN A C 1
ATOM 1742 O O . GLN A 1 215 ? -6.482 2.037 -30.463 1.00 20.52 215 GLN A O 1
ATOM 1747 N N . ILE A 1 216 ? -7.417 2.090 -28.396 1.00 21.69 216 ILE A N 1
ATOM 1748 C CA . ILE A 1 216 ? -8.918 2.097 -28.535 1.00 21.69 216 ILE A CA 1
ATOM 1749 C C . ILE A 1 216 ? -9.620 1.596 -27.217 1.00 21.69 216 ILE A C 1
ATOM 1751 O O . ILE A 1 216 ? -8.952 1.116 -26.307 1.00 21.69 216 ILE A O 1
ATOM 1755 N N . VAL A 1 217 ? -10.947 1.806 -27.085 1.00 22.78 217 VAL A N 1
ATOM 1756 C CA . VAL A 1 217 ? -11.796 2.208 -25.922 1.00 22.78 217 VAL A CA 1
ATOM 1757 C C . VAL A 1 217 ? -12.922 1.187 -25.530 1.00 22.78 217 VAL A C 1
ATOM 1759 O O . VAL A 1 217 ? -13.270 0.346 -26.351 1.00 22.78 217 VAL A O 1
ATOM 1762 N N . TYR A 1 218 ? -13.547 1.389 -24.337 1.00 26.56 218 TYR A N 1
ATOM 1763 C CA . TYR A 1 218 ? -14.872 0.959 -23.751 1.00 26.56 218 TYR A CA 1
ATOM 1764 C C . TYR A 1 218 ? -14.894 -0.247 -22.758 1.00 26.56 218 TYR A C 1
ATOM 1766 O O . TYR A 1 218 ? -14.316 -1.283 -23.054 1.00 26.56 218 TYR A O 1
ATOM 1774 N N . ASN A 1 219 ? -15.290 -0.094 -21.467 1.00 29.14 219 ASN A N 1
ATOM 1775 C CA . ASN A 1 219 ? -16.609 -0.016 -20.739 1.00 29.14 219 ASN A CA 1
ATOM 1776 C C . ASN A 1 219 ? -17.305 -1.388 -20.535 1.00 29.14 219 ASN A C 1
ATOM 1778 O O . ASN A 1 219 ? -17.375 -2.146 -21.485 1.00 29.14 219 ASN A O 1
ATOM 1782 N N . GLU A 1 220 ? -17.882 -1.822 -19.402 1.00 36.31 220 GLU A N 1
ATOM 1783 C CA . GLU A 1 220 ? -18.132 -1.326 -18.032 1.00 36.31 220 GLU A CA 1
ATOM 1784 C C . GLU A 1 220 ? -18.542 -2.555 -17.156 1.00 36.31 220 GLU A C 1
ATOM 1786 O O . GLU A 1 220 ? -19.055 -3.529 -17.708 1.00 36.31 220 GLU A O 1
ATOM 1791 N N . ASN A 1 221 ? -18.358 -2.487 -15.822 1.00 31.67 221 ASN A N 1
ATOM 1792 C CA . ASN A 1 221 ? -19.041 -3.226 -14.722 1.00 31.67 221 ASN A CA 1
ATOM 1793 C C . ASN A 1 221 ? -18.177 -3.951 -13.657 1.00 31.67 221 ASN A C 1
ATOM 1795 O O . ASN A 1 221 ? -17.050 -4.393 -13.875 1.00 31.67 221 ASN A O 1
ATOM 1799 N N . LEU A 1 222 ? -18.737 -3.932 -12.442 1.00 32.19 222 LEU A N 1
ATOM 1800 C CA . LEU A 1 222 ? -18.142 -3.934 -11.098 1.00 32.19 222 LEU A CA 1
ATOM 1801 C C . LEU A 1 222 ? -18.200 -5.327 -10.429 1.00 32.19 222 LEU A C 1
ATOM 1803 O O . LEU A 1 222 ? -19.201 -6.020 -10.582 1.00 32.19 222 LEU A O 1
ATOM 1807 N N . ILE A 1 223 ? -17.198 -5.707 -9.620 1.00 31.66 223 ILE A N 1
ATOM 1808 C CA . ILE A 1 223 ? -17.265 -6.871 -8.705 1.00 31.66 223 ILE A CA 1
ATOM 1809 C C . ILE A 1 223 ? -16.643 -6.497 -7.345 1.00 31.66 223 ILE A C 1
ATOM 1811 O O . ILE A 1 223 ? -15.569 -5.898 -7.295 1.00 31.66 223 ILE A O 1
ATOM 1815 N N . LEU A 1 224 ? -17.333 -6.845 -6.252 1.00 27.62 224 LEU A N 1
ATOM 1816 C CA . LEU A 1 224 ? -16.959 -6.636 -4.846 1.00 27.62 224 LE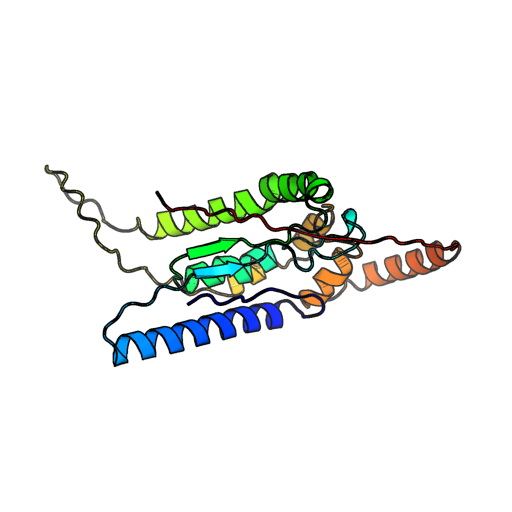U A CA 1
ATOM 1817 C C . LEU A 1 224 ? -16.456 -7.964 -4.243 1.00 27.62 224 LEU A C 1
ATOM 1819 O O . LEU A 1 224 ? -17.083 -8.996 -4.471 1.00 27.62 224 LEU A O 1
ATOM 1823 N N . VAL A 1 225 ? -15.373 -7.952 -3.456 1.00 29.58 225 VAL A N 1
ATOM 1824 C CA . VAL A 1 225 ? -14.930 -9.116 -2.662 1.00 29.58 225 VAL A CA 1
ATOM 1825 C C . VAL A 1 225 ? -14.774 -8.691 -1.205 1.00 29.58 225 VAL A C 1
ATOM 1827 O O . VAL A 1 225 ? -13.996 -7.793 -0.887 1.00 29.58 225 VAL A O 1
ATOM 1830 N N . GLU A 1 226 ? -15.546 -9.326 -0.329 1.00 24.27 226 GLU A N 1
ATOM 1831 C CA . GLU A 1 226 ? -15.634 -9.047 1.103 1.00 24.27 226 GLU A CA 1
ATOM 1832 C C . GLU A 1 226 ? -14.858 -10.123 1.879 1.00 24.27 226 GLU A C 1
ATOM 1834 O O . GLU A 1 226 ? -15.066 -11.317 1.672 1.00 24.27 226 GLU A O 1
ATOM 1839 N N . PHE A 1 227 ? -13.949 -9.719 2.770 1.00 28.95 227 PHE A N 1
ATOM 1840 C CA . PHE A 1 227 ? -13.307 -10.630 3.720 1.00 28.95 227 PHE A CA 1
ATOM 1841 C C . PHE A 1 227 ? -13.974 -10.462 5.083 1.00 28.95 227 PHE A C 1
ATOM 1843 O O . PHE A 1 227 ? -13.718 -9.493 5.800 1.00 28.95 227 PHE A O 1
ATOM 1850 N N . LEU A 1 228 ? -14.834 -11.415 5.438 1.00 24.84 228 LEU A N 1
ATOM 1851 C CA . LEU A 1 228 ? -15.402 -11.516 6.776 1.00 24.84 228 LEU A CA 1
ATOM 1852 C C . LEU A 1 228 ? -14.386 -12.165 7.722 1.00 24.84 228 LEU A C 1
ATOM 1854 O O . LEU A 1 228 ? -13.786 -13.195 7.419 1.00 24.84 228 LEU A O 1
ATOM 1858 N N . ARG A 1 229 ? -14.213 -11.545 8.891 1.00 25.56 229 ARG A N 1
ATOM 1859 C CA . ARG A 1 229 ? -13.605 -12.174 10.067 1.00 25.56 229 ARG A CA 1
ATOM 1860 C C . ARG A 1 229 ? -14.502 -13.340 10.497 1.00 25.56 229 ARG A C 1
ATOM 1862 O O . ARG A 1 229 ? -15.633 -13.090 10.908 1.00 25.56 229 ARG A O 1
ATOM 1869 N N . THR A 1 230 ? -13.995 -14.566 10.424 1.00 33.12 230 THR A N 1
ATOM 1870 C CA . THR A 1 230 ? -14.419 -15.667 11.307 1.00 33.12 230 THR A CA 1
ATOM 1871 C C . THR A 1 230 ? -13.612 -15.619 12.589 1.00 33.12 230 THR A C 1
ATOM 1873 O O . THR A 1 230 ? -12.373 -15.465 12.464 1.00 33.12 230 THR A O 1
#

Foldseek 3Di:
DEAELEAAPDAFLVVSLVSLVVRLVVVVVVQVVCCVPPVDHDAYEYEYEQWRDPPDPPLLQTAGQDPLSCLSHVVVCVLSVGPYYFYDDDPVVCVVNVVVCVVCCVPPVVVSVVVSVVVQVVQQVDDDPDDDDDDDDDPDPDPPDRPNPPSDVVVSLVCPDLVNQVVRVVDSRGGPPSSVSNCVSSVPDPPPVVVVVVVVVVVVVVPDDDDDDDDDDDDDDDDGDDDDDD

Radius of gyration: 22.14 Å; chains: 1; bounding box: 55×40×74 Å

pLDDT: mean 75.56, std 25.36, range [20.52, 98.06]

InterPro domains:
  IPR013785 Aldolase-type TIM barrel [G3DSA:3.20.20.70] (1-188)
  IPR017853 Glycoside hydrolase superfamily [SSF51445] (1-113)
  IPR018155 Hyaluronidase [PF01630] (1-126)

Sequence (230 aa):
MYPAPYIVKGQNYSIKNLFVQAVLNETIRIVKNISKNRSVKKYIYVYQKFEVDPFVENITNIEFYDPYYLCITYKNMRYYNVDGIIVWSTSKNMTARCPYIKNYTETIFGPYVKALNRTFSISTQTTISSTTSSQTAKSSCQTGSLVNNEFSLKDCNNILTRRNITEWCETSFYGPDCLQRKLNSSGIPPNLITNYIDLLMEILQNGVKQVSMVQIVYNENLILVEFLRT